Protein 5C5G (pdb70)

InterPro domains:
  IPR021986 Spherulation-specific family 4 [PF12138] (6-249)
  IPR021986 Spherulation-specific family 4 [PTHR35040] (4-250)

Foldseek 3Di:
DLDFAAAAEALQAAQQDPPQCVVVVVLCVVLLVHAYEYEYEQDLFQDDDLHGDPSLQVVQLVQLPRPRYAYAYHFECQQVPPDLVVSLVRLQSQQCQCVVVVNLSSHGQEYEYEQHAQEDDPVSLVSLLVVLVSLPPGHRNDDRSFYEYENQAHHQLVNLVSGQAYEHHAEEPVVCVVCPHLVVLVPHPPDQQRSYEYEYELDAPVCDDVSVLVNLVSSSRRHRYYHYANDPPCRNHHGHPCNSVNSVNSD

Organism: Aspergillus clavatus (strain ATCC 1007 / CBS 513.65 / DSM 816 / NCTC 3887 / NRRL 1 / QM 1276 / 107) (NCBI:txid344612)

B-factor: mean 17.24, std 7.98, range [7.22, 69.04]

Radius of gyration: 17.41 Å; Cα contacts (8 Å, |Δi|>4): 494; chains: 1; bounding box: 46×45×40 Å

Solvent-accessible surface area: 10850 Å² total

Structure (mmCIF, N/CA/C/O backbone):
data_5C5G
#
_entry.id   5C5G
#
_cell.length_a   44.748
_cell.length_b   60.205
_cell.length_c   98.595
_cell.angle_alpha   90.000
_cell.angle_beta   90.000
_cell.angle_gamma   90.000
#
_symmetry.space_group_name_H-M   'P 21 21 21'
#
loop_
_entity.id
_entity.type
_entity.pdbx_description
1 polymer spherulin-4
2 non-polymer 1,2-ETHANEDIOL
3 water water
#
loop_
_atom_site.group_PDB
_atom_site.id
_atom_site.type_symbol
_atom_site.label_atom_id
_atom_site.label_alt_id
_atom_site.label_comp_id
_atom_site.label_asym_id
_atom_site.label_entity_id
_atom_site.label_seq_id
_atom_site.pdbx_PDB_ins_code
_atom_site.Cartn_x
_atom_site.Cartn_y
_atom_site.Cartn_z
_atom_site.occupancy
_atom_site.B_iso_or_equiv
_atom_site.auth_seq_id
_atom_site.auth_comp_id
_atom_site.auth_asym_id
_atom_site.auth_atom_id
_atom_site.pdbx_PDB_model_num
ATOM 1 N N . SER A 1 1 ? 41.643 17.489 82.973 1.00 55.59 19 SER A N 1
ATOM 2 C CA . SER A 1 1 ? 40.290 17.348 82.447 1.00 48.95 19 SER A CA 1
ATOM 3 C C . SER A 1 1 ? 40.275 17.579 80.946 1.00 47.78 19 SER A C 1
ATOM 4 O O . SER A 1 1 ? 40.944 18.485 80.445 1.00 54.40 19 SER A O 1
ATOM 8 N N . HIS A 1 2 ? 39.510 16.765 80.227 1.00 39.07 20 HIS A N 1
ATOM 9 C CA . HIS A 1 2 ? 39.405 16.923 78.782 1.00 39.82 20 HIS A CA 1
ATOM 10 C C . HIS A 1 2 ? 38.154 17.727 78.395 1.00 26.54 20 HIS A C 1
ATOM 11 O O . HIS A 1 2 ? 37.831 17.861 77.218 1.00 28.03 20 HIS A O 1
ATOM 59 N N . GLY A 1 5 ? 35.719 23.635 78.640 1.00 14.15 55 GLY A N 1
ATOM 60 C CA . GLY A 1 5 ? 35.453 24.905 79.292 1.00 14.51 55 GLY A CA 1
ATOM 61 C C . GLY A 1 5 ? 34.191 25.555 78.748 1.00 13.27 55 GLY A C 1
ATOM 62 O O . GLY A 1 5 ? 33.346 24.911 78.112 1.00 13.41 55 GLY A O 1
ATOM 66 N N . PRO A 1 6 ? 34.028 26.852 79.016 1.00 13.13 56 PRO A N 1
ATOM 67 C CA . PRO A 1 6 ? 32.782 27.518 78.628 1.00 12.36 56 PRO A CA 1
ATOM 68 C C . PRO A 1 6 ? 32.504 27.408 77.124 1.00 11.38 56 PRO A C 1
ATOM 69 O O . PRO A 1 6 ? 33.418 27.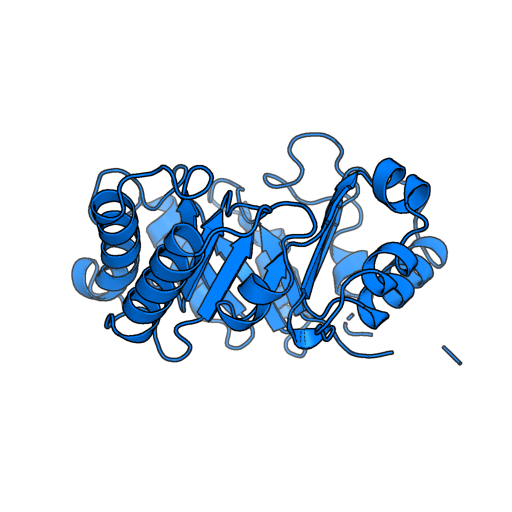513 76.316 1.00 11.70 56 PRO A O 1
ATOM 80 N N . LYS A 1 7 ? 31.246 27.181 76.781 1.00 11.66 57 LYS A N 1
ATOM 81 C CA . LYS A 1 7 ? 30.824 27.176 75.401 1.00 12.48 57 LYS A CA 1
ATOM 82 C C . LYS A 1 7 ? 30.898 28.580 74.808 1.00 11.08 57 LYS A C 1
ATOM 83 O O . LYS A 1 7 ? 30.664 29.592 75.493 1.00 10.85 57 LYS A O 1
ATOM 102 N N . SER A 1 8 ? 31.209 28.615 73.525 1.00 10.14 58 SER A N 1
ATOM 103 C CA . SER A 1 8 ? 31.230 29.840 72.738 1.00 10.51 58 SER A CA 1
ATOM 104 C C . SER A 1 8 ? 30.374 29.666 71.499 1.00 11.48 58 SER A C 1
ATOM 105 O O . SER A 1 8 ? 30.144 28.547 71.016 1.00 13.34 58 SER A O 1
ATOM 113 N N . LYS A 1 9 ? 29.919 30.797 70.979 1.00 9.69 59 LYS A N 1
ATOM 114 C CA . LYS A 1 9 ? 29.271 30.861 69.683 1.00 9.59 59 LYS A CA 1
ATOM 115 C C . LYS A 1 9 ? 30.314 30.832 68.587 1.00 9.22 59 LYS A C 1
ATOM 116 O O . LYS A 1 9 ? 31.397 31.393 68.739 1.00 9.87 59 LYS A O 1
ATOM 135 N N . VAL A 1 10 ? 29.958 30.213 67.471 1.00 9.84 60 VAL A N 1
ATOM 136 C CA . VAL A 1 10 ? 30.773 30.308 66.272 1.00 9.87 60 VAL A CA 1
ATOM 137 C C . VAL A 1 10 ? 30.443 31.627 65.571 1.00 9.75 60 VAL A C 1
ATOM 138 O O . VAL A 1 10 ? 29.295 31.857 65.176 1.00 10.86 60 VAL A O 1
ATOM 151 N N . PHE A 1 11 ? 31.439 32.494 65.460 1.00 9.18 61 PHE A N 1
ATOM 152 C CA . PHE A 1 11 ? 31.287 33.775 64.776 1.00 9.17 61 PHE A CA 1
ATOM 153 C C . PHE A 1 11 ? 31.723 33.579 63.335 1.00 9.79 61 PHE A C 1
ATOM 154 O O . PHE A 1 11 ? 32.799 33.025 63.084 1.00 11.18 61 PHE A O 1
ATOM 171 N N . VAL A 1 12 ? 30.897 34.000 62.387 1.00 9.21 62 VAL A N 1
ATOM 172 C CA . VAL A 1 12 ? 31.151 33.741 60.972 1.00 9.75 62 VAL A CA 1
ATOM 173 C C . VAL A 1 12 ? 31.073 35.043 60.188 1.00 10.18 62 VAL A C 1
ATOM 174 O O . VAL A 1 12 ? 29.970 35.543 59.928 1.00 10.18 62 VAL A O 1
ATOM 187 N N . PRO A 1 13 ? 32.224 35.616 59.820 1.00 9.16 63 PRO A N 1
ATOM 188 C CA . PRO A 1 13 ? 32.199 36.764 58.911 1.00 10.61 63 PRO A CA 1
ATOM 189 C C . PRO A 1 13 ? 32.023 36.212 57.514 1.00 9.77 63 PRO A C 1
ATOM 190 O O . PRO A 1 13 ? 32.985 35.836 56.850 1.00 11.13 63 PRO A O 1
ATOM 201 N N . LEU A 1 14 ? 30.779 36.113 57.077 1.00 9.43 64 LEU A N 1
ATOM 202 C CA . LEU A 1 14 ? 30.440 35.358 55.881 1.00 11.01 64 LEU A CA 1
ATOM 203 C C . LEU A 1 14 ? 30.487 36.268 54.672 1.00 10.84 64 LEU A C 1
ATOM 204 O O . LEU A 1 14 ? 29.458 36.636 54.098 1.00 12.23 64 LEU A O 1
ATOM 220 N N . TYR A 1 15 ? 31.695 36.658 54.299 1.00 10.61 65 TYR A N 1
ATOM 221 C CA . TYR A 1 15 ? 31.879 37.589 53.183 1.00 10.53 65 TYR A CA 1
ATOM 222 C C . TYR A 1 15 ? 32.209 36.782 51.927 1.00 13.86 65 TYR A C 1
ATOM 223 O O . TYR A 1 15 ? 33.038 37.172 51.108 1.00 19.06 65 TYR A O 1
ATOM 241 N N . VAL A 1 16 ? 31.604 35.614 51.846 1.00 15.05 66 VAL A N 1
ATOM 242 C CA . VAL A 1 16 ? 31.617 34.743 50.690 1.00 15.00 66 VAL A CA 1
ATOM 243 C C . VAL A 1 16 ? 30.446 35.131 49.816 1.00 12.26 66 VAL A C 1
ATOM 244 O O . VAL A 1 16 ? 29.331 35.203 50.295 1.00 13.70 66 VAL A O 1
ATOM 257 N N . TYR A 1 17 ? 30.682 35.379 48.534 1.00 14.96 67 TYR A N 1
ATOM 258 C CA . TYR A 1 17 ? 29.571 35.717 47.664 1.00 16.11 67 TYR A CA 1
ATOM 259 C C . TYR A 1 17 ? 28.642 34.495 47.500 1.00 13.65 67 TYR A C 1
ATOM 260 O O . TYR A 1 17 ? 29.119 33.397 47.241 1.00 15.40 67 TYR A O 1
ATOM 278 N N . PRO A 1 18 ? 27.317 34.684 47.657 1.00 13.97 68 PRO A N 1
ATOM 279 C CA . PRO A 1 18 ? 26.372 33.553 47.689 1.00 15.51 68 PRO A CA 1
ATOM 280 C C . PRO A 1 18 ? 26.001 32.971 46.321 1.00 14.98 68 PRO A C 1
ATOM 281 O O . PRO A 1 18 ? 24.820 32.797 46.006 1.00 17.10 68 PRO A O 1
ATOM 292 N N . ALA A 1 19 ? 27.010 32.651 45.527 1.00 15.97 69 ALA A N 1
ATOM 293 C CA . ALA A 1 19 ? 26.782 31.856 44.336 1.00 18.19 69 ALA A CA 1
ATOM 294 C C . ALA A 1 19 ? 26.159 30.527 44.758 1.00 19.51 69 ALA A C 1
ATOM 295 O O . ALA A 1 19 ? 26.338 30.098 45.898 1.00 18.71 69 ALA A O 1
ATOM 302 N N . PRO A 1 20 ? 25.404 29.883 43.861 1.00 20.34 70 PRO A N 1
ATOM 303 C CA . PRO A 1 20 ? 24.844 28.580 44.229 1.00 20.36 70 PRO A CA 1
ATOM 304 C C . PRO A 1 20 ? 25.911 27.645 44.799 1.00 21.05 70 PRO A C 1
ATOM 305 O O . PRO A 1 20 ? 26.980 27.485 44.207 1.00 22.30 70 PRO A O 1
ATOM 316 N N . GLY A 1 21 ? 25.625 27.070 45.963 1.00 20.79 71 GLY A N 1
ATOM 317 C CA . GLY A 1 21 ? 26.536 26.150 46.618 1.00 21.58 71 GLY A CA 1
ATOM 318 C C . GLY A 1 21 ? 27.599 26.791 47.494 1.00 20.46 71 GLY A C 1
ATOM 319 O O . GLY A 1 21 ? 28.200 26.104 48.327 1.00 21.02 71 GLY A O 1
ATOM 323 N N . ALA A 1 22 ? 27.820 28.101 47.364 1.00 17.72 72 ALA A N 1
ATOM 324 C CA . ALA A 1 22 ? 28.952 28.733 48.030 1.00 17.25 72 ALA A CA 1
ATOM 325 C C . ALA A 1 22 ? 28.853 28.694 49.549 1.00 16.25 72 ALA A C 1
ATOM 326 O O . ALA A 1 22 ? 29.873 28.655 50.238 1.00 18.03 72 ALA A O 1
ATOM 333 N N . TRP A 1 23 ? 27.636 28.765 50.081 1.00 15.09 73 TRP A N 1
ATOM 334 C CA . TRP A 1 23 ? 27.431 28.764 51.519 1.00 13.89 73 TRP A CA 1
ATOM 335 C C . TRP A 1 23 ? 27.203 27.360 52.086 1.00 15.22 73 TRP A C 1
ATOM 336 O O . TRP A 1 23 ? 26.996 27.219 53.295 1.00 15.10 73 TRP A O 1
ATOM 357 N N . ASP A 1 24 ? 27.293 26.338 51.238 1.00 15.53 74 ASP A N 1
ATOM 358 C CA . ASP A 1 24 ? 27.042 24.974 51.674 1.00 15.67 74 ASP A CA 1
ATOM 359 C C . ASP A 1 24 ? 27.911 24.545 52.854 1.00 15.56 74 ASP A C 1
ATOM 360 O O . ASP A 1 24 ? 27.416 23.880 53.750 1.00 15.34 74 ASP A O 1
ATOM 369 N N . PRO A 1 25 ? 29.201 24.920 52.876 1.00 14.45 75 PRO A N 1
ATOM 370 C CA . PRO A 1 25 ? 29.998 24.448 54.019 1.00 15.45 75 PRO A CA 1
ATOM 371 C C . PRO A 1 25 ? 29.523 25.016 55.349 1.00 13.95 75 PRO A C 1
ATOM 372 O O . PRO A 1 25 ? 29.728 24.386 56.390 1.00 13.59 75 PRO A O 1
ATOM 383 N N . LEU A 1 26 ? 28.886 26.180 55.323 1.00 12.39 76 LEU A N 1
ATOM 384 C CA . LEU A 1 26 ? 28.308 26.742 56.526 1.00 11.99 76 LEU A CA 1
ATOM 385 C C . LEU A 1 26 ? 26.995 26.038 56.845 1.00 12.42 76 LEU A C 1
ATOM 386 O O . LEU A 1 26 ? 26.754 25.627 57.991 1.00 13.00 76 LEU A O 1
ATOM 402 N N . GLU A 1 27 ? 26.137 25.870 55.852 1.00 13.09 77 GLU A N 1
ATOM 403 C CA . GLU A 1 27 ? 24.875 25.222 56.133 1.00 13.92 77 GLU A CA 1
ATOM 404 C C . GLU A 1 27 ? 25.113 23.820 56.657 1.00 15.12 77 GLU A C 1
ATOM 405 O O . GLU A 1 27 ? 24.390 23.349 57.535 1.00 15.72 77 GLU A O 1
ATOM 417 N N . ASP A 1 28 ? 26.131 23.149 56.125 1.00 14.79 78 ASP A N 1
ATOM 418 C CA . ASP A 1 28 ? 26.411 21.783 56.544 1.00 17.19 78 ASP A CA 1
ATOM 419 C C . ASP A 1 28 ? 26.748 21.705 58.033 1.00 15.50 78 ASP A C 1
ATOM 420 O O . ASP A 1 28 ? 26.244 20.824 58.726 1.00 16.93 78 ASP A O 1
ATOM 429 N N . VAL A 1 29 ? 27.569 22.616 58.543 1.00 13.28 79 VAL A N 1
ATOM 430 C CA . VAL A 1 29 ? 27.907 22.557 59.962 1.00 13.79 79 VAL A CA 1
ATOM 431 C C . VAL A 1 29 ? 26.765 23.073 60.845 1.00 12.64 79 VAL A C 1
ATOM 432 O O . VAL A 1 29 ? 26.591 22.581 61.959 1.00 13.94 79 VAL A O 1
ATOM 445 N N . ILE A 1 30 ? 25.970 24.014 60.351 1.00 13.01 80 ILE A N 1
ATOM 446 C CA . ILE A 1 30 ? 24.812 24.472 61.101 1.00 14.76 80 ILE A CA 1
ATOM 447 C C . ILE A 1 30 ? 23.846 23.304 61.318 1.00 15.47 80 ILE A C 1
ATOM 448 O O . ILE A 1 30 ? 23.310 23.121 62.413 1.00 15.89 80 ILE A O 1
ATOM 464 N N . SER A 1 31 ? 23.624 22.529 60.262 1.00 15.51 81 SER A N 1
ATOM 465 C CA . SER A 1 31 ? 22.726 21.388 60.301 1.00 18.36 81 SER A CA 1
ATOM 466 C C . SER A 1 31 ? 23.290 20.250 61.151 1.00 16.19 81 SER A C 1
ATOM 467 O O . SER A 1 31 ? 22.557 19.577 61.882 1.00 19.78 81 SER A O 1
ATOM 475 N N . LYS A 1 32 ? 24.600 20.035 61.067 1.00 16.96 82 LYS A N 1
ATOM 476 C CA . LYS A 1 32 ? 25.243 18.960 61.812 1.00 18.78 82 LYS A CA 1
ATOM 477 C C . LYS A 1 32 ? 25.272 19.239 63.311 1.00 16.23 82 LYS A C 1
ATOM 478 O O . LYS A 1 32 ? 25.266 18.315 64.118 1.00 17.24 82 LYS A O 1
ATOM 497 N N . HIS A 1 33 ? 25.325 20.517 63.679 1.00 15.32 83 HIS A N 1
ATOM 498 C CA . HIS A 1 33 ? 25.502 20.922 65.081 1.00 15.68 83 HIS A CA 1
ATOM 499 C C . HIS A 1 33 ? 24.392 21.868 65.535 1.00 14.30 83 HIS A C 1
ATOM 500 O O . HIS A 1 33 ? 24.629 23.057 65.770 1.00 14.22 83 HIS A O 1
ATOM 514 N N . PRO A 1 34 ? 23.166 21.342 65.672 1.00 15.60 84 PRO A N 1
ATOM 515 C CA . PRO A 1 34 ? 22.052 22.206 66.083 1.00 15.51 84 PRO A CA 1
ATOM 516 C C . PRO A 1 34 ? 22.233 22.784 67.483 1.00 16.22 84 PRO A C 1
ATOM 517 O O . PRO A 1 34 ? 21.596 23.774 67.812 1.00 16.03 84 PRO A O 1
ATOM 528 N N . ASP A 1 35 ? 23.111 22.177 68.275 1.00 16.50 85 ASP A N 1
ATOM 529 C CA . ASP A 1 35 ? 23.400 22.647 69.626 1.00 16.18 85 ASP A CA 1
ATOM 530 C C . ASP A 1 35 ? 24.393 23.814 69.673 1.00 15.15 85 ASP A C 1
ATOM 531 O O . ASP A 1 35 ? 24.574 24.414 70.720 1.00 18.70 85 ASP A O 1
ATOM 540 N N . VAL A 1 36 ? 25.053 24.112 68.561 1.00 13.57 86 VAL A N 1
ATOM 541 C CA . VAL A 1 36 ? 25.995 25.218 68.468 1.00 12.56 86 VAL A CA 1
ATOM 542 C C . VAL A 1 36 ? 25.253 26.435 67.963 1.00 11.51 86 VAL A C 1
ATOM 543 O O . VAL A 1 36 ? 24.437 26.332 67.047 1.00 12.77 86 VAL A O 1
ATOM 556 N N . ASN A 1 37 ? 25.497 27.587 68.579 1.00 9.88 87 ASN A N 1
ATOM 557 C CA . ASN A 1 37 ? 24.951 28.862 68.106 1.00 10.69 87 ASN A CA 1
ATOM 558 C C . ASN A 1 37 ? 25.931 29.562 67.194 1.00 11.11 87 ASN A C 1
ATOM 559 O O . ASN A 1 37 ? 27.122 29.651 67.518 1.00 11.22 87 ASN A O 1
ATOM 570 N N . PHE A 1 38 ? 25.415 30.048 66.073 1.00 9.78 88 PHE A N 1
ATOM 571 C CA . PHE A 1 38 ? 26.209 30.693 65.043 1.00 9.60 88 PHE A CA 1
ATOM 572 C C . PHE A 1 38 ? 25.774 32.141 64.905 1.00 10.96 88 PHE A C 1
ATOM 573 O O . PHE A 1 38 ? 24.589 32.428 64.732 1.00 12.31 88 PHE A O 1
ATOM 590 N N . THR A 1 39 ? 26.736 33.046 64.961 1.00 8.91 89 THR A N 1
ATOM 591 C CA . THR A 1 39 ? 26.509 34.459 64.690 1.00 9.27 89 THR A CA 1
ATOM 592 C C . THR A 1 39 ? 27.085 34.709 63.313 1.00 10.05 89 THR A C 1
ATOM 593 O O . THR A 1 39 ? 28.297 34.565 63.143 1.00 10.61 89 THR A O 1
ATOM 604 N N . VAL A 1 40 ? 26.255 35.068 62.341 1.00 8.98 90 VAL A N 1
ATOM 605 C CA . VAL A 1 40 ? 26.682 35.088 60.952 1.00 9.32 90 VAL A CA 1
ATOM 606 C C . VAL A 1 40 ? 26.508 36.493 60.404 1.00 8.90 90 VAL A C 1
ATOM 607 O O . VAL A 1 40 ? 25.395 37.001 60.324 1.00 10.31 90 VAL A O 1
ATOM 620 N N . VAL A 1 41 ? 27.612 37.125 60.024 1.00 8.88 91 VAL A N 1
ATOM 621 C CA . VAL A 1 41 ? 27.545 38.467 59.464 1.00 9.46 91 VAL A CA 1
ATOM 622 C C . VAL A 1 41 ? 27.452 38.365 57.958 1.00 8.69 91 VAL A C 1
ATOM 623 O O . VAL A 1 41 ? 28.312 37.749 57.317 1.00 11.41 91 VAL A O 1
ATOM 636 N N . ILE A 1 42 ? 26.437 38.972 57.389 1.00 9.63 92 ILE A N 1
ATOM 637 C CA . ILE A 1 42 ? 26.348 39.036 55.933 1.00 11.80 92 ILE A CA 1
ATOM 638 C C . ILE A 1 42 ? 26.580 40.479 55.494 1.00 11.88 92 ILE A C 1
ATOM 639 O O . ILE A 1 42 ? 26.336 41.452 56.231 1.00 13.05 92 ILE A O 1
ATOM 655 N N . ASN A 1 43 ? 27.076 40.606 54.281 1.00 11.44 93 ASN A N 1
ATOM 656 C CA . ASN A 1 43 ? 27.709 41.834 53.844 1.00 9.83 93 ASN A CA 1
ATOM 657 C C . ASN A 1 43 ? 27.653 41.929 52.326 1.00 10.14 93 ASN A C 1
ATOM 658 O O . ASN A 1 43 ? 28.620 41.627 51.646 1.00 11.82 93 ASN A O 1
ATOM 669 N N . PRO A 1 44 ? 26.517 42.369 51.792 1.00 10.67 94 PRO A N 1
ATOM 670 C CA . PRO A 1 44 ? 26.407 42.426 50.333 1.00 12.01 94 PRO A CA 1
ATOM 671 C C . PRO A 1 44 ? 27.436 43.328 49.646 1.00 12.39 94 PRO A C 1
ATOM 672 O O . PRO A 1 44 ? 27.925 42.964 48.583 1.00 15.94 94 PRO A O 1
ATOM 683 N N . GLY A 1 45 ? 27.776 44.464 50.236 1.00 11.79 95 GLY A N 1
ATOM 684 C CA . GLY A 1 45 ? 28.704 45.396 49.608 1.00 14.05 95 GLY A CA 1
ATOM 685 C C . GLY A 1 45 ? 29.179 46.450 50.596 1.00 12.89 95 GLY A C 1
ATOM 686 O O . GLY A 1 45 ? 28.871 47.629 50.450 1.00 13.88 95 GLY A O 1
ATOM 690 N N . SER A 1 46 ? 29.937 46.021 51.599 1.00 12.50 96 SER A N 1
ATOM 691 C CA . SER A 1 46 ? 30.331 46.888 52.720 1.00 11.28 96 SER A CA 1
ATOM 692 C C . SER A 1 46 ? 29.100 47.603 53.250 1.00 11.49 96 SER A C 1
ATOM 693 O O . SER A 1 46 ? 29.114 48.808 53.492 1.00 12.78 96 SER A O 1
ATOM 701 N N . GLY A 1 47 ? 28.046 46.821 53.456 1.00 10.30 97 GLY A N 1
ATOM 702 C CA . GLY A 1 47 ? 26.721 47.336 53.750 1.00 9.55 97 GLY A CA 1
ATOM 703 C C . GLY A 1 47 ? 25.695 46.591 52.938 1.00 9.52 97 GLY A C 1
ATOM 704 O O . GLY A 1 47 ? 26.033 45.656 52.217 1.00 10.28 97 GLY A O 1
ATOM 708 N N . PRO A 1 48 ? 24.443 47.037 53.013 1.00 9.26 98 PRO A N 1
ATOM 709 C CA . PRO A 1 48 ? 23.354 46.330 52.347 1.00 9.87 98 PRO A CA 1
ATOM 710 C C . PRO A 1 48 ? 23.277 46.632 50.856 1.00 12.01 98 PRO A C 1
ATOM 711 O O . PRO A 1 48 ? 22.467 46.000 50.162 1.00 13.65 98 PRO A O 1
ATOM 722 N N . GLY A 1 49 ? 24.110 47.542 50.365 1.00 11.11 99 GLY A N 1
ATOM 723 C CA . GLY A 1 49 ? 24.116 47.899 48.964 1.00 13.70 99 GLY A CA 1
ATOM 724 C C . GLY A 1 49 ? 23.261 49.119 48.695 1.00 11.90 99 GLY A C 1
ATOM 725 O O . GLY A 1 49 ? 22.597 49.647 49.580 1.00 12.69 99 GLY A O 1
ATOM 729 N N . PRO A 1 50 ? 23.256 49.576 47.447 1.00 14.02 100 PRO A N 1
ATOM 730 C CA . PRO A 1 50 ? 22.642 50.857 47.106 1.00 14.48 100 PRO A CA 1
ATOM 731 C C . PRO A 1 50 ? 21.130 50.805 46.919 1.00 12.89 100 PRO A C 1
ATOM 732 O O . PRO A 1 50 ? 20.531 51.841 46.684 1.00 15.07 100 PRO A O 1
ATOM 743 N N . GLU A 1 51 ? 20.528 49.615 46.957 1.00 13.29 101 GLU A N 1
ATOM 744 C CA . GLU A 1 51 ? 19.087 49.469 46.762 1.00 12.91 101 GLU A CA 1
ATOM 745 C C . GLU A 1 51 ? 18.433 48.890 48.013 1.00 12.77 101 GLU A C 1
ATOM 746 O O . GLU A 1 51 ? 19.101 48.527 48.951 1.00 12.41 101 GLU A O 1
ATOM 758 N N . ALA A 1 52 ? 17.113 48.799 47.978 1.00 12.88 102 ALA A N 1
ATOM 759 C CA . ALA A 1 52 ? 16.358 48.354 49.145 1.00 13.59 102 ALA A CA 1
ATOM 760 C C . ALA A 1 52 ? 16.565 46.878 49.429 1.00 12.38 102 ALA A C 1
ATOM 761 O O . ALA A 1 52 ? 16.429 46.446 50.578 1.00 13.81 102 ALA A O 1
ATOM 768 N N . LEU A 1 53 ? 16.891 46.106 48.399 1.00 12.09 103 LEU A N 1
ATOM 769 C CA . LEU A 1 53 ? 17.170 44.688 48.541 1.00 12.25 103 LEU A CA 1
ATOM 770 C C . LEU A 1 53 ? 18.511 44.365 47.914 1.00 12.56 103 LEU A C 1
ATOM 771 O O . LEU A 1 53 ? 18.967 45.079 47.025 1.00 13.40 103 LEU A O 1
ATOM 787 N N . PRO A 1 54 ? 19.161 43.307 48.383 1.00 11.71 104 PRO A N 1
ATOM 788 C CA . PRO A 1 54 ? 20.397 42.843 47.762 1.00 13.39 104 PRO A CA 1
ATOM 789 C C . PRO A 1 54 ? 20.067 42.019 46.526 1.00 14.33 104 PRO A C 1
ATOM 790 O O . PRO A 1 54 ? 18.895 41.916 46.130 1.00 15.06 104 PRO A O 1
ATOM 801 N N . ASP A 1 55 ? 21.086 41.463 45.873 1.00 14.71 105 ASP A N 1
ATOM 802 C CA . ASP A 1 55 ? 20.853 40.797 44.600 1.00 17.27 105 ASP A CA 1
ATOM 803 C C . ASP A 1 55 ? 20.152 39.447 44.764 1.00 16.11 105 ASP A C 1
ATOM 804 O O . ASP A 1 55 ? 19.883 39.007 45.879 1.00 16.20 105 ASP A O 1
ATOM 813 N N . GLY A 1 56 ? 19.848 38.801 43.651 1.00 17.09 106 GLY A N 1
ATOM 814 C CA . GLY A 1 56 ? 19.019 37.611 43.669 1.00 17.09 106 GLY A CA 1
ATOM 815 C C . GLY A 1 56 ? 19.682 36.418 44.317 1.00 18.46 106 GLY A C 1
ATOM 816 O O . GLY A 1 56 ? 19.011 35.510 44.803 1.00 18.99 106 GLY A O 1
ATOM 820 N N . ASN A 1 57 ? 21.007 36.390 44.298 1.00 16.88 107 ASN A N 1
ATOM 821 C CA . ASN A 1 57 ? 21.726 35.344 45.014 1.00 16.27 107 ASN A CA 1
ATOM 822 C C . ASN A 1 57 ? 21.561 35.522 46.517 1.00 15.29 107 A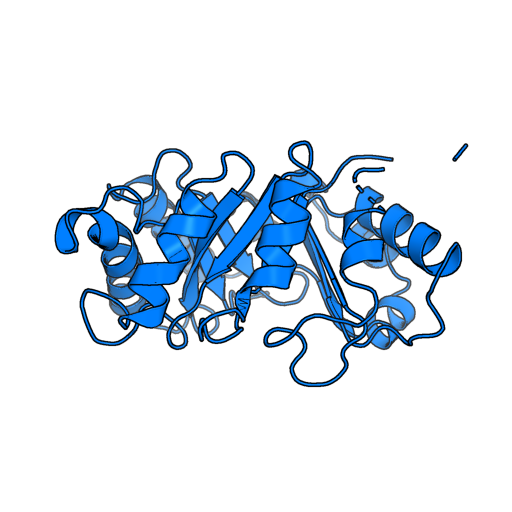SN A C 1
ATOM 823 O O . ASN A 1 57 ? 21.274 34.556 47.228 1.00 15.79 107 ASN A O 1
ATOM 834 N N . TYR A 1 58 ? 21.721 36.751 47.011 1.00 13.78 108 TYR A N 1
ATOM 835 C CA . TYR A 1 58 ? 21.494 37.018 48.421 1.00 13.34 108 TYR A CA 1
ATOM 836 C C . TYR A 1 58 ? 20.046 36.756 48.809 1.00 13.86 108 TYR A C 1
ATOM 837 O O . TYR A 1 58 ? 19.776 36.191 49.872 1.00 13.62 108 TYR A O 1
ATOM 855 N N . THR A 1 59 ? 19.099 37.150 47.962 1.00 13.83 109 THR A N 1
ATOM 856 C CA . THR A 1 59 ? 17.703 36.985 48.356 1.00 15.32 109 THR A CA 1
ATOM 857 C C . THR A 1 59 ? 17.298 35.517 48.375 1.00 16.36 109 THR A C 1
ATOM 858 O O . THR A 1 59 ? 16.371 35.143 49.093 1.00 17.78 109 THR A O 1
ATOM 869 N N . ARG A 1 60 ? 17.990 34.681 47.601 1.00 16.22 110 ARG A N 1
ATOM 870 C CA . ARG A 1 60 ? 17.767 33.235 47.655 1.00 16.96 110 ARG A CA 1
ATOM 871 C C . ARG A 1 60 ? 18.419 32.606 48.896 1.00 18.09 110 ARG A C 1
ATOM 872 O O . ARG A 1 60 ? 17.806 31.789 49.589 1.00 18.54 110 ARG A O 1
ATOM 893 N N . GLU A 1 61 ? 19.667 32.970 49.163 1.00 15.56 111 GLU A N 1
ATOM 894 C CA . GLU A 1 61 ? 20.464 32.244 50.156 1.00 14.97 111 GLU A CA 1
ATOM 895 C C . GLU A 1 61 ? 20.246 32.701 51.598 1.00 13.33 111 GLU A C 1
ATOM 896 O O . GLU A 1 61 ? 20.319 31.899 52.523 1.00 14.97 111 GLU A O 1
ATOM 908 N N . ILE A 1 62 ? 19.993 33.983 51.809 1.00 12.52 112 ILE A N 1
ATOM 909 C CA . ILE A 1 62 ? 19.795 34.471 53.163 1.00 12.04 112 ILE A CA 1
ATOM 910 C C . ILE A 1 62 ? 18.644 33.765 53.884 1.00 13.32 112 ILE A C 1
ATOM 911 O O . ILE A 1 62 ? 18.820 33.330 55.015 1.00 13.03 112 ILE A O 1
ATOM 927 N N . PRO A 1 63 ? 17.467 33.635 53.254 1.00 13.69 113 PRO A N 1
ATOM 928 C CA . PRO A 1 63 ? 16.369 32.954 53.953 1.00 14.25 113 PRO A CA 1
ATOM 929 C C . PRO A 1 63 ? 16.677 31.511 54.339 1.00 15.46 113 PRO A C 1
ATOM 930 O O . PRO A 1 63 ? 16.137 31.018 55.333 1.00 16.39 113 PRO A O 1
ATOM 941 N N . LYS A 1 64 ? 17.521 30.837 53.568 1.00 14.49 114 LYS A N 1
ATOM 942 C CA . LYS A 1 64 ? 17.908 29.472 53.911 1.00 15.75 114 LYS A CA 1
ATOM 943 C C . LYS A 1 64 ? 18.655 29.428 55.239 1.00 14.71 114 LYS A C 1
ATOM 944 O O . LYS A 1 64 ? 18.419 28.547 56.062 1.00 16.81 114 LYS A O 1
ATOM 963 N N . LEU A 1 65 ? 19.556 30.379 55.451 1.00 13.27 115 LEU A N 1
ATOM 964 C CA . LEU A 1 65 ? 20.278 30.427 56.722 1.00 13.00 115 LEU A CA 1
ATOM 965 C C . LEU A 1 65 ? 19.374 30.895 57.839 1.00 13.38 115 LEU A C 1
ATOM 966 O O . LEU A 1 65 ? 19.442 30.378 58.957 1.00 14.05 115 LEU A O 1
ATOM 982 N N . ALA A 1 66 ? 18.537 31.884 57.548 1.00 13.24 116 ALA A N 1
ATOM 983 C CA . ALA A 1 66 ? 17.643 32.453 58.551 1.00 13.95 116 ALA A CA 1
ATOM 984 C C . ALA A 1 66 ? 16.656 31.416 59.081 1.00 15.78 116 ALA A C 1
ATOM 985 O O . ALA A 1 66 ? 16.150 31.553 60.185 1.00 17.31 116 ALA A O 1
ATOM 992 N N . SER A 1 67 ? 16.390 30.375 58.298 1.00 15.30 117 SER A N 1
ATOM 993 C CA . SER A 1 67 ? 15.451 29.334 58.699 1.00 17.07 117 SER A CA 1
ATOM 994 C C . SER A 1 67 ? 15.947 28.466 59.855 1.00 16.83 117 SER A C 1
ATOM 995 O O . SER A 1 67 ? 15.157 27.755 60.473 1.00 19.24 117 SER A O 1
ATOM 1003 N N . TYR A 1 68 ? 17.245 28.497 60.140 1.00 15.72 118 TYR A N 1
ATOM 1004 C CA . TYR A 1 68 ? 17.804 27.687 61.226 1.00 17.25 118 TYR A CA 1
ATOM 1005 C C . TYR A 1 68 ? 17.747 28.445 62.536 1.00 14.60 118 TYR A C 1
ATOM 1006 O O . TYR A 1 68 ? 18.224 29.575 62.631 1.00 17.54 118 TYR A O 1
ATOM 1024 N N . GLU A 1 69 ? 17.197 27.809 63.558 1.00 16.39 119 GLU A N 1
ATOM 1025 C CA . GLU A 1 69 ? 16.974 28.470 64.831 1.00 19.77 119 GLU A CA 1
ATOM 1026 C C . GLU A 1 69 ? 18.269 28.792 65.570 1.00 17.43 119 GLU A C 1
ATOM 1027 O O . GLU A 1 69 ? 18.286 29.678 66.419 1.00 20.33 119 GLU A O 1
ATOM 1031 N N . ASN A 1 70 ? 19.343 28.074 65.246 1.00 15.58 120 ASN A N 1
ATOM 1032 C CA . ASN A 1 70 ? 20.642 28.308 65.887 1.00 13.12 120 ASN A CA 1
ATOM 1033 C C . ASN A 1 70 ? 21.526 29.278 65.136 1.00 12.85 120 ASN A C 1
ATOM 1034 O O . ASN A 1 70 ? 22.712 29.397 65.441 1.00 13.62 120 ASN A O 1
ATOM 1045 N N . VAL A 1 71 ? 20.950 29.995 64.182 1.00 12.06 121 VAL A N 1
ATOM 1046 C CA . VAL A 1 71 ? 21.656 31.032 63.446 1.00 10.92 121 VAL A CA 1
ATOM 1047 C C . VAL A 1 71 ? 21.110 32.395 63.830 1.00 11.43 121 VAL A C 1
ATOM 1048 O O . VAL A 1 71 ? 19.891 32.587 63.911 1.00 12.76 121 VAL A O 1
ATOM 1061 N N . ARG A 1 72 ? 22.014 33.337 64.032 1.00 9.76 122 ARG A N 1
ATOM 1062 C CA . ARG A 1 72 ? 21.651 34.741 64.189 1.00 9.92 122 ARG A CA 1
ATOM 1063 C C . ARG A 1 72 ? 22.388 35.544 63.150 1.00 10.01 122 ARG A C 1
ATOM 1064 O O . ARG A 1 72 ? 23.602 35.760 63.256 1.00 10.15 122 ARG A O 1
ATOM 1085 N N . LEU A 1 73 ? 21.663 35.961 62.117 1.00 8.94 123 LEU A N 1
ATOM 1086 C CA . LEU A 1 73 ? 22.223 36.776 61.064 1.00 8.87 123 LEU A CA 1
ATOM 1087 C C . LEU A 1 73 ? 22.318 38.220 61.517 1.00 8.35 123 LEU A C 1
ATOM 1088 O O . LEU A 1 73 ? 21.416 38.750 62.153 1.00 9.56 123 LEU A O 1
ATOM 1104 N N . LEU A 1 74 ? 23.416 38.855 61.132 1.00 8.06 124 LEU A N 1
ATOM 1105 C CA . LEU A 1 74 ? 23.628 40.282 61.374 1.00 7.89 124 LEU A CA 1
ATOM 1106 C C . LEU A 1 74 ? 23.957 40.962 60.063 1.00 8.43 124 LEU A C 1
ATOM 1107 O O . LEU A 1 74 ? 24.691 40.418 59.235 1.00 9.32 124 LEU A O 1
ATOM 1123 N N . GLY A 1 75 ? 23.468 42.180 59.906 1.00 8.53 125 GLY A N 1
ATOM 1124 C CA . GLY A 1 75 ? 23.838 42.986 58.751 1.00 8.18 125 GLY A CA 1
ATOM 1125 C C . GLY A 1 75 ? 25.099 43.804 59.007 1.00 8.36 125 GLY A C 1
ATOM 1126 O O . GLY A 1 75 ? 25.169 44.518 60.012 1.00 8.67 125 GLY A O 1
ATOM 1130 N N . TYR A 1 76 ? 26.067 43.738 58.101 1.00 8.26 126 TYR A N 1
ATOM 1131 C CA . TYR A 1 76 ? 27.291 44.532 58.183 1.00 8.52 126 TYR A CA 1
ATOM 1132 C C . TYR A 1 76 ? 27.013 46.004 57.894 1.00 8.63 126 TYR A C 1
ATOM 1133 O O . TYR A 1 76 ? 26.412 46.327 56.862 1.00 8.43 126 TYR A O 1
ATOM 1151 N N . VAL A 1 77 ? 27.475 46.885 58.779 1.00 8.50 127 VAL A N 1
ATOM 1152 C CA . VAL A 1 77 ? 27.394 48.328 58.558 1.00 9.25 127 VAL A CA 1
ATOM 1153 C C . VAL A 1 77 ? 28.725 48.955 58.942 1.00 9.74 127 VAL A C 1
ATOM 1154 O O . VAL A 1 77 ? 29.213 48.751 60.063 1.00 10.66 127 VAL A O 1
ATOM 1167 N N . ALA A 1 78 ? 29.320 49.722 58.039 1.00 10.05 128 ALA A N 1
ATOM 1168 C CA . ALA A 1 78 ? 30.582 50.385 58.328 1.00 10.80 128 ALA A CA 1
ATOM 1169 C C . ALA A 1 78 ? 30.375 51.678 59.109 1.00 10.78 128 ALA A C 1
ATOM 1170 O O . ALA A 1 78 ? 29.410 52.404 58.857 1.00 12.66 128 ALA A O 1
ATOM 1177 N N . THR A 1 79 ? 31.288 51.993 60.035 1.00 10.87 129 THR A N 1
ATOM 1178 C CA . THR A 1 79 ? 31.235 53.271 60.744 1.00 11.71 129 THR A CA 1
ATOM 1179 C C . THR A 1 79 ? 32.458 54.148 60.528 1.00 11.96 129 THR A C 1
ATOM 1180 O O . THR A 1 79 ? 32.470 55.274 60.987 1.00 14.13 129 THR A O 1
ATOM 1191 N N . THR A 1 80 ? 33.489 53.627 59.861 1.00 13.70 130 THR A N 1
ATOM 1192 C CA . THR A 1 80 ? 34.711 54.403 59.605 1.00 15.32 130 THR A CA 1
ATOM 1193 C C . THR A 1 80 ? 35.246 55.075 60.872 1.00 16.93 130 THR A C 1
ATOM 1194 O O . THR A 1 80 ? 35.525 56.275 60.894 1.00 16.28 130 THR A O 1
ATOM 1205 N N . TYR A 1 81 ? 35.392 54.289 61.932 1.00 15.49 131 TYR A N 1
ATOM 1206 C CA . TYR A 1 81 ? 35.943 54.788 63.192 1.00 14.50 131 TYR A CA 1
ATOM 1207 C C . TYR A 1 81 ? 35.099 55.932 63.736 1.00 15.71 131 TYR A C 1
ATOM 1208 O O . TYR A 1 81 ? 35.602 56.874 64.322 1.00 17.18 131 TYR A O 1
ATOM 1226 N N . ALA A 1 82 ? 33.786 55.785 63.563 1.00 14.89 132 ALA A N 1
ATOM 1227 C CA . ALA A 1 82 ? 32.794 56.740 64.054 1.00 17.43 132 ALA A CA 1
ATOM 1228 C C . ALA A 1 82 ? 32.869 58.088 63.362 1.00 17.79 132 ALA A C 1
ATOM 1229 O O . ALA A 1 82 ? 32.282 59.061 63.835 1.00 21.15 132 ALA A O 1
ATOM 1236 N N . LYS A 1 83 ? 33.570 58.137 62.235 1.00 16.61 133 LYS A N 1
ATOM 1237 C CA . LYS A 1 83 ? 33.657 59.355 61.441 1.00 20.18 133 LYS A CA 1
ATOM 1238 C C . LYS A 1 83 ? 32.587 59.372 60.355 1.00 19.55 133 LYS A C 1
ATOM 1239 O O . LYS A 1 83 ? 32.314 60.416 59.771 1.00 19.51 133 LYS A O 1
ATOM 1251 N N . ARG A 1 84 ? 31.987 58.224 60.069 1.00 16.35 134 ARG A N 1
ATOM 1252 C CA . ARG A 1 84 ? 30.962 58.173 59.049 1.00 15.97 134 ARG A CA 1
ATOM 1253 C C . ARG A 1 84 ? 29.727 58.891 59.560 1.00 15.76 134 ARG A C 1
ATOM 1254 O O . ARG A 1 84 ? 29.309 58.692 60.709 1.00 17.47 134 ARG A O 1
ATOM 1275 N N . ASN A 1 85 ? 29.148 59.729 58.708 1.00 18.08 135 ASN A N 1
ATOM 1276 C CA . ASN A 1 85 ? 27.947 60.469 59.055 1.00 18.51 135 ASN A CA 1
ATOM 1277 C C . ASN A 1 85 ? 26.886 59.525 59.597 1.00 17.28 135 ASN A C 1
ATOM 1278 O O . ASN A 1 85 ? 26.575 58.515 58.979 1.00 16.05 135 ASN A O 1
ATOM 1289 N N . ILE A 1 86 ? 26.350 59.845 60.764 1.00 16.48 136 ILE A N 1
ATOM 1290 C CA . ILE A 1 86 ? 25.442 58.943 61.442 1.00 17.00 136 ILE A CA 1
ATOM 1291 C C . ILE A 1 86 ? 24.156 58.735 60.634 1.00 14.52 136 ILE A C 1
ATOM 1292 O O . ILE A 1 86 ? 23.540 57.662 60.718 1.00 15.06 136 ILE A O 1
ATOM 1308 N N . SER A 1 87 ? 23.758 59.715 59.829 1.00 16.70 137 SER A N 1
ATOM 1309 C CA . SER A 1 87 ? 22.578 59.529 58.998 1.00 16.40 137 SER A CA 1
ATOM 1310 C C . SER A 1 87 ? 22.808 58.453 57.932 1.00 14.82 137 SER A C 1
ATOM 1311 O O . SER A 1 87 ? 21.874 57.748 57.554 1.00 15.89 137 SER A O 1
ATOM 1319 N N . GLU A 1 88 ? 24.047 58.313 57.466 1.00 16.05 138 GLU A N 1
ATOM 1320 C CA . GLU A 1 88 ? 24.373 57.296 56.470 1.00 15.11 138 GLU A CA 1
ATOM 1321 C C . GLU A 1 88 ? 24.429 55.926 57.126 1.00 12.54 138 GLU A C 1
ATOM 1322 O O . GLU A 1 88 ? 23.963 54.931 56.572 1.00 13.02 138 GLU A O 1
ATOM 1334 N N . VAL A 1 89 ? 24.974 55.875 58.331 1.00 11.61 139 VAL A N 1
ATOM 1335 C CA . VAL A 1 89 ? 24.970 54.638 59.095 1.00 11.14 139 VAL A CA 1
ATOM 1336 C C . VAL A 1 89 ? 23.519 54.204 59.340 1.00 10.72 139 VAL A C 1
ATOM 1337 O O . VAL A 1 89 ? 23.160 53.043 59.154 1.00 10.45 139 VAL A O 1
ATOM 1350 N N . ARG A 1 90 ? 22.676 55.144 59.739 1.00 11.06 140 ARG A N 1
ATOM 1351 C CA . ARG A 1 90 ? 21.282 54.843 59.992 1.00 11.51 140 ARG A CA 1
ATOM 1352 C C . ARG A 1 90 ? 20.568 54.361 58.728 1.00 10.42 140 ARG A C 1
ATOM 1353 O O . ARG A 1 90 ? 19.743 53.456 58.797 1.00 10.95 140 ARG A O 1
ATOM 1374 N N . ARG A 1 91 ? 20.864 54.959 57.576 1.00 11.43 141 ARG A N 1
ATOM 1375 C CA . ARG A 1 91 ? 20.262 54.487 56.328 1.00 11.23 141 ARG A CA 1
ATOM 1376 C C . ARG A 1 91 ? 20.566 53.007 56.144 1.00 10.20 141 ARG A C 1
ATOM 1377 O O . ARG A 1 91 ? 19.691 52.216 55.776 1.00 10.83 141 ARG A O 1
ATOM 1398 N N . ASP A 1 92 ? 21.793 52.600 56.411 1.00 9.64 142 ASP A N 1
ATOM 1399 C CA . ASP A 1 92 ? 22.158 51.209 56.209 1.00 9.22 142 ASP A CA 1
ATOM 1400 C C . ASP A 1 92 ? 21.419 50.305 57.200 1.00 9.48 142 ASP A C 1
ATOM 1401 O O . ASP A 1 92 ? 20.918 49.238 56.835 1.00 10.37 142 ASP A O 1
ATOM 1410 N N . ILE A 1 93 ? 21.349 50.707 58.470 1.00 9.18 143 ILE A N 1
ATOM 1411 C CA . ILE A 1 93 ? 20.614 49.927 59.462 1.00 9.08 143 ILE A CA 1
ATOM 1412 C C . ILE A 1 93 ? 19.172 49.744 59.008 1.00 9.30 143 ILE A C 1
ATOM 1413 O O . ILE A 1 93 ? 18.616 48.635 59.053 1.00 10.59 143 ILE A O 1
ATOM 1429 N N . GLU A 1 94 ? 18.544 50.840 58.616 1.00 9.44 144 GLU A N 1
ATOM 1430 C CA . GLU A 1 94 ? 17.138 50.826 58.226 1.00 10.33 144 GLU A CA 1
ATOM 1431 C C . GLU A 1 94 ? 16.900 50.015 56.961 1.00 9.71 144 GLU A C 1
ATOM 1432 O O . GLU A 1 94 ? 15.835 49.440 56.776 1.00 10.93 144 GLU A O 1
ATOM 1444 N N . THR A 1 95 ? 17.879 49.978 56.079 1.00 9.49 145 THR A N 1
ATOM 1445 C CA . THR A 1 95 ? 17.770 49.193 54.852 1.00 9.09 145 THR A CA 1
ATOM 1446 C C . THR A 1 95 ? 17.681 47.715 55.213 1.00 9.50 145 THR A C 1
ATOM 1447 O O . THR A 1 95 ? 16.771 47.014 54.777 1.00 9.74 145 THR A O 1
ATOM 1458 N N . TYR A 1 96 ? 18.608 47.222 56.027 1.00 9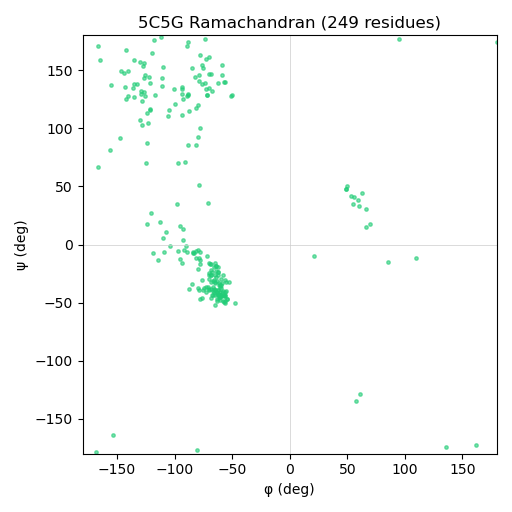.24 146 TYR A N 1
ATOM 1459 C CA . TYR A 1 96 ? 18.507 45.834 56.485 1.00 9.07 146 TYR A CA 1
ATOM 1460 C C . TYR A 1 96 ? 17.183 45.583 57.193 1.00 9.46 146 TYR A C 1
ATOM 1461 O O . TYR A 1 96 ? 16.537 44.544 56.984 1.00 10.18 146 TYR A O 1
ATOM 1479 N N . ALA A 1 97 ? 16.781 46.503 58.061 1.00 9.29 147 ALA A N 1
ATOM 1480 C CA . ALA A 1 97 ? 15.577 46.292 58.839 1.00 9.28 147 ALA A CA 1
ATOM 1481 C C . ALA A 1 97 ? 14.342 46.148 57.962 1.00 9.75 147 ALA A C 1
ATOM 1482 O O . ALA A 1 97 ? 13.424 45.425 58.315 1.00 11.14 147 ALA A O 1
ATOM 1489 N N . ALA A 1 98 ? 14.322 46.860 56.834 1.00 10.12 148 ALA A N 1
ATOM 1490 C CA . ALA A 1 98 ? 13.164 46.855 55.953 1.00 10.39 148 ALA A CA 1
ATOM 1491 C C . ALA A 1 98 ? 13.164 45.684 54.997 1.00 10.40 148 ALA A C 1
ATOM 1492 O O . ALA A 1 98 ? 12.181 45.490 54.293 1.00 11.57 148 ALA A O 1
ATOM 1499 N N . TRP A 1 99 ? 14.234 44.891 54.966 1.00 10.58 149 TRP A N 1
ATOM 1500 C CA . TRP A 1 99 ? 14.298 43.750 54.058 1.00 10.34 149 TRP A CA 1
ATOM 1501 C C . TRP A 1 99 ? 13.046 42.849 54.046 1.00 10.27 149 TRP A C 1
ATOM 1502 O O . TRP A 1 99 ? 12.545 42.529 52.974 1.00 11.43 149 TRP A O 1
ATOM 1523 N N . PRO A 1 100 ? 12.548 42.413 55.215 1.00 11.05 150 PRO A N 1
ATOM 1524 C CA . PRO A 1 100 ? 11.424 41.465 55.168 1.00 12.18 150 PRO A CA 1
ATOM 1525 C C . PRO A 1 100 ? 10.149 42.106 54.646 1.00 12.85 150 PRO A C 1
ATOM 1526 O O . PRO A 1 100 ? 9.376 41.436 53.956 1.00 14.23 150 PRO A O 1
ATOM 1537 N N . THR A 1 101 ? 9.942 43.391 54.915 1.00 13.44 151 THR A N 1
ATOM 1538 C CA . THR A 1 101 ? 8.745 44.062 54.416 1.00 14.77 151 THR A CA 1
ATOM 1539 C C . THR A 1 101 ? 8.900 44.433 52.938 1.00 14.57 151 THR A C 1
ATOM 1540 O O . THR A 1 101 ? 7.968 44.286 52.157 1.00 14.79 151 THR A O 1
ATOM 1551 N N . GLN A 1 102 ? 10.087 44.874 52.539 1.00 13.18 152 GLN A N 1
ATOM 1552 C CA . GLN A 1 102 ? 10.336 45.235 51.144 1.00 13.36 152 GLN A CA 1
ATOM 1553 C C . GLN A 1 102 ? 10.222 44.027 50.224 1.00 12.96 152 GLN A C 1
ATOM 1554 O O . GLN A 1 102 ? 9.830 44.165 49.071 1.00 14.79 152 GLN A O 1
ATOM 1568 N N . SER A 1 103 ? 10.581 42.853 50.732 1.00 12.68 153 SER A N 1
ATOM 1569 C CA . SER A 1 103 ? 10.561 41.628 49.939 1.00 14.11 153 SER A CA 1
ATOM 1570 C C . SER A 1 103 ? 9.285 40.809 50.108 1.00 13.71 153 SER A C 1
ATOM 1571 O O . SER A 1 103 ? 9.050 39.883 49.343 1.00 16.78 153 SER A O 1
ATOM 1579 N N . SER A 1 104 ? 8.482 41.141 51.114 1.00 15.06 154 SER A N 1
ATOM 1580 C CA . SER A 1 104 ? 7.354 40.294 51.531 1.00 16.30 154 SER A CA 1
ATOM 1581 C C . SER A 1 104 ? 7.820 38.869 51.841 1.00 16.91 154 SER A C 1
ATOM 1582 O O . SER A 1 104 ? 7.111 37.901 51.592 1.00 19.23 154 SER A O 1
ATOM 1590 N N . ASN A 1 105 ? 9.025 38.753 52.384 1.00 17.12 155 ASN A N 1
ATOM 1591 C C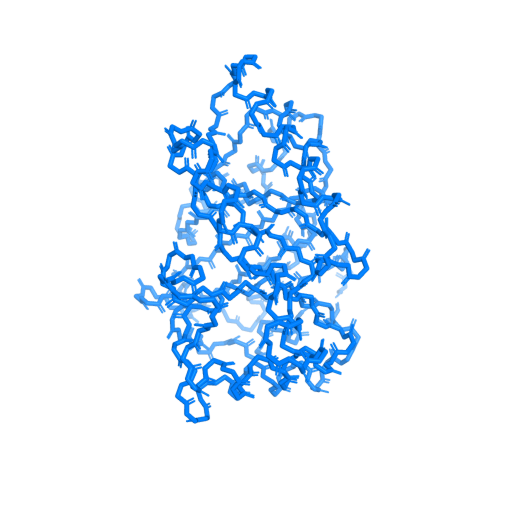A . ASN A 1 105 ? 9.586 37.470 52.784 1.00 16.81 155 ASN A CA 1
ATOM 1592 C C . ASN A 1 105 ? 10.105 37.612 54.198 1.00 18.77 155 ASN A C 1
ATOM 1593 O O . ASN A 1 105 ? 11.129 38.241 54.441 1.00 14.53 155 ASN A O 1
ATOM 1604 N N . ALA A 1 106 ? 9.390 37.012 55.141 1.00 18.83 156 ALA A N 1
ATOM 1605 C CA . ALA A 1 106 ? 9.733 37.172 56.543 1.00 18.14 156 ALA A CA 1
ATOM 1606 C C . ALA A 1 106 ? 11.121 36.636 56.889 1.00 16.25 156 ALA A C 1
ATOM 1607 O O . ALA A 1 106 ? 11.714 37.070 57.871 1.00 17.72 156 ALA A O 1
ATOM 1614 N N . ASN A 1 107 ? 11.631 35.706 56.083 1.00 16.97 157 ASN A N 1
ATOM 1615 C CA . ASN A 1 107 ? 12.953 35.123 56.314 1.00 19.05 157 ASN A CA 1
ATOM 1616 C C . ASN A 1 107 ? 14.091 35.840 55.603 1.00 15.63 157 ASN A C 1
ATOM 1617 O O . ASN A 1 107 ? 15.261 35.490 55.791 1.00 15.54 157 ASN A O 1
ATOM 1628 N N . LEU A 1 108 ? 13.763 36.842 54.790 1.00 13.35 158 LEU A N 1
ATOM 1629 C CA . LEU A 1 108 ? 14.798 37.706 54.246 1.00 12.17 158 LEU A CA 1
ATOM 1630 C C . LEU A 1 108 ? 14.977 38.817 55.255 1.00 10.72 158 LEU A C 1
ATOM 1631 O O . LEU A 1 108 ? 14.364 39.878 55.143 1.00 11.95 158 LEU A O 1
ATOM 1647 N N . ALA A 1 109 ? 15.813 38.559 56.251 1.00 11.63 159 ALA A N 1
ATOM 1648 C CA . ALA A 1 109 ? 15.904 39.428 57.409 1.00 11.00 159 ALA A CA 1
ATOM 1649 C C . ALA A 1 109 ? 17.162 39.125 58.182 1.00 10.50 159 ALA A C 1
ATOM 1650 O O . ALA A 1 109 ? 17.687 38.004 58.125 1.00 12.50 159 ALA A O 1
ATOM 1657 N N . VAL A 1 110 ? 17.584 40.102 58.973 1.00 9.87 160 VAL A N 1
ATOM 1658 C CA . VAL A 1 110 ? 18.652 39.912 59.950 1.00 9.05 160 VAL A CA 1
ATOM 1659 C C . VAL A 1 110 ? 18.102 40.209 61.338 1.00 10.88 160 VAL A C 1
ATOM 1660 O O . VAL A 1 110 ? 17.026 40.800 61.478 1.00 12.08 160 VAL A O 1
ATOM 1673 N N . ARG A 1 111 ? 18.849 39.780 62.349 1.00 9.53 161 ARG A N 1
ATOM 1674 C CA . ARG A 1 111 ? 18.448 39.892 63.741 1.00 10.26 161 ARG A CA 1
ATOM 1675 C C . ARG A 1 111 ? 19.331 40.859 64.529 1.00 9.91 161 ARG A C 1
ATOM 1676 O O . ARG A 1 111 ? 19.327 40.843 65.761 1.00 10.34 161 ARG A O 1
ATOM 1697 N N . GLY A 1 112 ? 20.028 41.722 63.808 1.00 8.88 162 GLY A N 1
ATOM 1698 C CA . GLY A 1 112 ? 20.895 42.691 64.424 1.00 9.53 162 GLY A CA 1
ATOM 1699 C C . GLY A 1 112 ? 21.884 43.219 63.419 1.00 8.33 162 GLY A C 1
ATOM 1700 O O . GLY A 1 112 ? 21.793 42.943 62.222 1.00 8.63 162 GLY A O 1
ATOM 1704 N N . ILE A 1 113 ? 22.832 43.998 63.926 1.00 8.07 163 ILE A N 1
ATOM 1705 C CA . ILE A 1 113 ? 23.792 44.721 63.121 1.00 7.92 163 ILE A CA 1
ATOM 1706 C C . ILE A 1 113 ? 25.193 44.515 63.668 1.00 7.87 163 ILE A C 1
ATOM 1707 O O . ILE A 1 113 ? 25.426 44.538 64.888 1.00 8.48 163 ILE A O 1
ATOM 1723 N N . PHE A 1 114 ? 26.115 44.326 62.728 1.00 7.47 164 PHE A N 1
ATOM 1724 C CA . PHE A 1 114 ? 27.555 44.254 62.974 1.00 7.61 164 PHE A CA 1
ATOM 1725 C C . PHE A 1 114 ? 28.165 45.560 62.489 1.00 8.30 164 PHE A C 1
ATOM 1726 O O . PHE A 1 114 ? 28.172 45.824 61.288 1.00 8.88 164 PHE A O 1
ATOM 1743 N N . PHE A 1 115 ? 28.644 46.387 63.416 1.00 8.55 165 PHE A N 1
ATOM 1744 C CA . PHE A 1 115 ? 29.243 47.685 63.102 1.00 8.20 165 PHE A CA 1
ATOM 1745 C C . PHE A 1 115 ? 30.740 47.514 62.964 1.00 9.41 165 PHE A C 1
ATOM 1746 O O . PHE A 1 115 ? 31.446 47.260 63.951 1.00 9.81 165 PHE A O 1
ATOM 1763 N N . ASP A 1 116 ? 31.245 47.659 61.751 1.00 9.26 166 ASP A N 1
ATOM 1764 C CA . ASP A 1 116 ? 32.673 47.531 61.500 1.00 9.30 166 ASP A CA 1
ATOM 1765 C C . ASP A 1 116 ? 33.394 48.840 61.763 1.00 10.93 166 ASP A C 1
ATOM 1766 O O . ASP A 1 116 ? 32.823 49.931 61.668 1.00 11.70 166 ASP A O 1
ATOM 1775 N N . GLU A 1 117 ? 34.652 48.699 62.132 1.00 10.66 167 GLU A N 1
ATOM 1776 C CA . GLU A 1 117 ? 35.572 49.818 62.315 1.00 11.40 167 GLU A CA 1
ATOM 1777 C C . GLU A 1 117 ? 35.130 50.757 63.412 1.00 11.53 167 GLU A C 1
ATOM 1778 O O . GLU A 1 117 ? 35.188 51.971 63.263 1.00 14.42 167 GLU A O 1
ATOM 1790 N N . THR A 1 118 ? 34.698 50.233 64.535 1.00 11.10 168 THR A N 1
ATOM 1791 C CA . THR A 1 118 ? 34.411 51.108 65.660 1.00 10.96 168 THR A CA 1
ATOM 1792 C C . THR A 1 118 ? 35.751 51.544 66.279 1.00 11.16 168 THR A C 1
ATOM 1793 O O . THR A 1 118 ? 36.755 50.848 66.173 1.00 11.79 168 THR A O 1
ATOM 1804 N N . PRO A 1 119 ? 35.797 52.726 66.900 1.00 12.29 169 PRO A N 1
ATOM 1805 C CA . PRO A 1 119 ? 37.066 53.243 67.413 1.00 13.72 169 PRO A CA 1
ATOM 1806 C C . PRO A 1 119 ? 37.519 52.577 68.698 1.00 13.15 169 PRO A C 1
ATOM 1807 O O . PRO A 1 119 ? 36.692 52.032 69.435 1.00 16.08 169 PRO A O 1
ATOM 1818 N N . GLN A 1 120 ? 38.819 52.594 68.921 1.00 14.74 170 GLN A N 1
ATOM 1819 C CA . GLN A 1 120 ? 39.402 52.117 70.168 1.00 14.30 170 GLN A CA 1
ATOM 1820 C C . GLN A 1 120 ? 39.459 53.191 71.216 1.00 13.15 170 GLN A C 1
ATOM 1821 O O . GLN A 1 120 ? 39.310 52.908 72.399 1.00 13.11 170 GLN A O 1
ATOM 1835 N N . GLN A 1 121 ? 39.757 54.417 70.813 1.00 14.58 171 GLN A N 1
ATOM 1836 C CA . GLN A 1 121 ? 40.034 55.465 71.772 1.00 14.24 171 GLN A CA 1
ATOM 1837 C C . GLN A 1 121 ? 38.751 55.981 72.408 1.00 13.60 171 GLN A C 1
ATOM 1838 O O . GLN A 1 121 ? 37.764 56.215 71.729 1.00 13.62 171 GLN A O 1
ATOM 1852 N N . TYR A 1 122 ? 38.790 56.201 73.712 1.00 13.99 172 TYR A N 1
ATOM 1853 C CA . TYR A 1 122 ? 37.653 56.780 74.393 1.00 14.31 172 TYR A CA 1
ATOM 1854 C C . TYR A 1 122 ? 37.498 58.258 74.069 1.00 15.85 172 TYR A C 1
ATOM 1855 O O . TYR A 1 122 ? 38.462 59.029 74.119 1.00 16.06 172 TYR A O 1
ATOM 1873 N N . ASP A 1 123 ? 36.265 58.641 73.764 1.00 14.32 173 ASP A N 1
ATOM 1874 C CA . ASP A 1 123 ? 35.866 60.034 73.656 1.00 16.41 173 ASP A CA 1
ATOM 1875 C C . ASP A 1 123 ? 34.372 60.076 73.925 1.00 16.27 173 ASP A C 1
ATOM 1876 O O . ASP A 1 123 ? 33.628 59.229 73.452 1.00 15.00 173 ASP A O 1
ATOM 1885 N N . ALA A 1 124 ? 33.929 61.062 74.695 1.00 16.04 174 ALA A N 1
ATOM 1886 C CA . ALA A 1 124 ? 32.523 61.146 75.093 1.00 17.42 174 ALA A CA 1
ATOM 1887 C C . ALA A 1 124 ? 31.581 61.274 73.902 1.00 16.16 174 ALA A C 1
ATOM 1888 O O . ALA A 1 124 ? 30.471 60.714 73.924 1.00 16.86 174 ALA A O 1
ATOM 1895 N N . ASP A 1 125 ? 32.021 61.968 72.854 1.00 16.46 175 ASP A N 1
ATOM 1896 C CA . ASP A 1 125 ? 31.176 62.148 71.671 1.00 16.56 175 ASP A CA 1
ATOM 1897 C C . ASP A 1 125 ? 31.048 60.830 70.922 1.00 15.21 175 ASP A C 1
ATOM 1898 O O . ASP A 1 125 ? 30.008 60.516 70.339 1.00 15.23 175 ASP A O 1
ATOM 1907 N N . ILE A 1 126 ? 32.126 60.054 70.903 1.00 13.83 176 ILE A N 1
ATOM 1908 C CA . ILE A 1 126 ? 32.078 58.750 70.271 1.00 13.32 176 ILE A CA 1
ATOM 1909 C C . ILE A 1 126 ? 31.158 57.825 71.054 1.00 12.16 176 ILE A C 1
ATOM 1910 O O . ILE A 1 126 ? 30.359 57.098 70.475 1.00 12.63 176 ILE A O 1
ATOM 1926 N N . LEU A 1 127 ? 31.266 57.848 72.377 1.00 12.70 177 LEU A N 1
ATOM 1927 C CA . LEU A 1 127 ? 30.371 57.038 73.189 1.00 13.34 177 LEU A CA 1
ATOM 1928 C C . LEU A 1 127 ? 28.910 57.382 72.877 1.00 11.91 177 LEU A C 1
ATOM 1929 O O . LEU A 1 127 ? 28.085 56.499 72.719 1.00 12.77 177 LEU A O 1
ATOM 1945 N N . ALA A 1 128 ? 28.590 58.669 72.768 1.00 12.81 178 ALA A N 1
ATOM 1946 C CA . ALA A 1 128 ? 27.229 59.090 72.456 1.00 13.60 178 ALA A CA 1
ATOM 1947 C C . ALA A 1 128 ? 26.770 58.584 71.085 1.00 12.78 178 ALA A C 1
ATOM 1948 O O . ALA A 1 128 ? 25.621 58.161 70.906 1.00 14.02 178 ALA A O 1
ATOM 1955 N N . TYR A 1 129 ? 27.679 58.605 70.122 1.00 12.46 179 TYR A N 1
ATOM 1956 C CA . TYR A 1 129 ? 27.412 58.111 68.776 1.00 12.13 179 TYR A CA 1
ATOM 1957 C C . TYR A 1 129 ? 27.113 56.629 68.820 1.00 10.75 179 TYR A C 1
ATOM 1958 O O . TYR A 1 129 ? 26.115 56.179 68.244 1.00 11.52 179 TYR A O 1
ATOM 1976 N N . LEU A 1 130 ? 27.943 55.853 69.505 1.00 11.13 180 LEU A N 1
ATOM 1977 C CA . LEU A 1 130 ? 27.719 54.415 69.580 1.00 10.58 180 LEU A CA 1
ATOM 1978 C C . LEU A 1 130 ? 26.443 54.089 70.333 1.00 11.14 180 LEU A C 1
ATOM 1979 O O . LEU A 1 130 ? 25.706 53.174 69.950 1.00 10.99 180 LEU A O 1
ATOM 1995 N N . ARG A 1 131 ? 26.148 54.832 71.394 1.00 11.47 181 ARG A N 1
ATOM 1996 C CA . ARG A 1 131 ? 24.914 54.591 72.139 1.00 12.02 181 ARG A CA 1
ATOM 1997 C C . ARG A 1 131 ? 23.685 54.893 71.290 1.00 12.62 181 ARG A C 1
ATOM 1998 O O . ARG A 1 131 ? 22.677 54.170 71.346 1.00 13.44 181 ARG A O 1
ATOM 2019 N N . GLU A 1 132 ? 23.757 55.959 70.500 1.00 12.75 182 GLU A N 1
ATOM 2020 C CA . GLU A 1 132 ? 22.667 56.276 69.592 1.00 13.92 182 GLU A CA 1
ATOM 2021 C C . GLU A 1 132 ? 22.457 55.146 68.589 1.00 13.38 182 GLU A C 1
ATOM 2022 O O . GLU A 1 132 ? 21.325 54.758 68.305 1.00 14.00 182 GLU A O 1
ATOM 2034 N N . LEU A 1 133 ? 23.535 54.611 68.045 1.00 11.92 183 LEU A N 1
ATOM 2035 C CA . LEU A 1 133 ? 23.411 53.506 67.107 1.00 11.80 183 LEU A CA 1
ATOM 2036 C C . LEU A 1 133 ? 22.758 52.297 67.736 1.00 11.20 183 LEU A C 1
ATOM 2037 O O . LEU A 1 133 ? 21.942 51.642 67.091 1.00 11.56 183 LEU A O 1
ATOM 2053 N N . THR A 1 134 ? 23.112 51.982 68.970 1.00 10.29 184 THR A N 1
ATOM 2054 C CA . THR A 1 134 ? 22.459 50.885 69.661 1.00 10.82 184 THR A CA 1
ATOM 2055 C C . THR A 1 134 ? 20.972 51.165 69.843 1.00 11.70 184 THR A C 1
ATOM 2056 O O . THR A 1 134 ? 20.140 50.271 69.643 1.00 12.44 184 THR A O 1
ATOM 2067 N N . ASP A 1 135 ? 20.620 52.391 70.216 1.00 12.21 185 ASP A N 1
ATOM 2068 C CA . ASP A 1 135 ? 19.209 52.75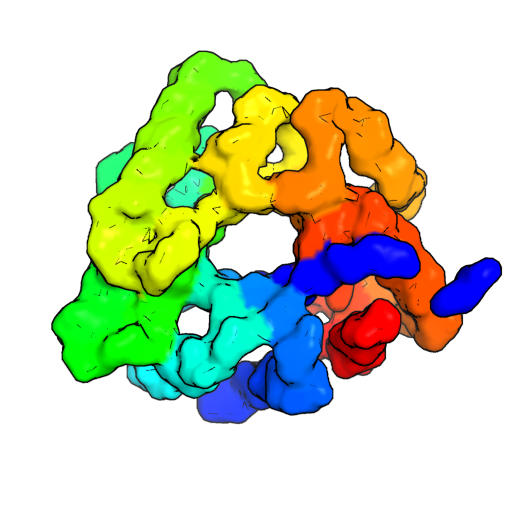0 70.330 1.00 13.24 185 ASP A CA 1
ATOM 2069 C C . ASP A 1 135 ? 18.468 52.554 69.012 1.00 12.20 185 ASP A C 1
ATOM 2070 O O . ASP A 1 135 ? 17.337 52.084 68.985 1.00 13.44 185 ASP A O 1
ATOM 2079 N N . VAL A 1 136 ? 19.105 52.925 67.915 1.00 12.90 186 VAL A N 1
ATOM 2080 C CA . VAL A 1 136 ? 18.501 52.736 66.604 1.00 11.73 186 VAL A CA 1
ATOM 2081 C C . VAL A 1 136 ? 18.285 51.257 66.311 1.00 11.75 186 VAL A C 1
ATOM 2082 O O . VAL A 1 136 ? 17.199 50.846 65.887 1.00 13.38 186 VAL A O 1
ATOM 2095 N N . VAL A 1 137 ? 19.292 50.425 66.546 1.00 10.54 187 VAL A N 1
ATOM 2096 C CA . VAL A 1 137 ? 19.128 49.009 66.290 1.00 10.31 187 VAL A CA 1
ATOM 2097 C C . VAL A 1 137 ? 18.024 48.420 67.158 1.00 10.63 187 VAL A C 1
ATOM 2098 O O . VAL A 1 137 ? 17.167 47.669 66.668 1.00 11.69 187 VAL A O 1
ATOM 2111 N N . LYS A 1 138 ? 18.030 48.746 68.444 1.00 11.61 188 LYS A N 1
ATOM 2112 C CA . LYS A 1 138 ? 17.046 48.192 69.373 1.00 13.00 188 LYS A CA 1
ATOM 2113 C C . LYS A 1 138 ? 15.635 48.688 69.089 1.00 13.86 188 LYS A C 1
ATOM 2114 O O . LYS A 1 138 ? 14.670 48.034 69.478 1.00 17.31 188 LYS A O 1
ATOM 2133 N N . GLY A 1 139 ? 15.498 49.843 68.438 1.00 13.52 189 GLY A N 1
ATOM 2134 C CA . GLY A 1 139 ? 14.193 50.451 68.233 1.00 16.32 189 GLY A CA 1
ATOM 2135 C C . GLY A 1 139 ? 13.601 50.318 66.843 1.00 15.82 189 GLY A C 1
ATOM 2136 O O . GLY A 1 139 ? 12.487 50.783 66.593 1.00 19.05 189 GLY A O 1
ATOM 2140 N N . THR A 1 140 ? 14.322 49.683 65.928 1.00 13.28 190 THR A N 1
ATOM 2141 C CA . THR A 1 140 ? 13.875 49.599 64.543 1.00 14.30 190 THR A CA 1
ATOM 2142 C C . THR A 1 140 ? 13.229 48.253 64.246 1.00 13.60 190 THR A C 1
ATOM 2143 O O . THR A 1 140 ? 13.847 47.193 64.397 1.00 13.22 190 THR A O 1
ATOM 2154 N N . SER A 1 141 ? 11.969 48.306 63.816 1.00 14.50 191 SER A N 1
ATOM 2155 C CA . SER A 1 141 ? 11.243 47.104 63.463 1.00 14.77 191 SER A CA 1
ATOM 2156 C C . SER A 1 141 ? 11.943 46.418 62.295 1.00 12.77 191 SER A C 1
ATOM 2157 O O . SER A 1 141 ? 12.370 47.077 61.346 1.00 14.34 191 SER A O 1
ATOM 2165 N N . GLY A 1 142 ? 12.021 45.097 62.363 1.00 11.85 192 GLY A N 1
ATOM 2166 C CA . GLY A 1 142 ? 12.655 44.309 61.324 1.00 11.48 192 GLY A CA 1
ATOM 2167 C C . GLY A 1 142 ? 13.977 43.690 61.747 1.00 12.19 192 GLY A C 1
ATOM 2168 O O . GLY A 1 142 ? 14.509 42.825 61.057 1.00 13.44 192 GLY A O 1
ATOM 2172 N N . LEU A 1 143 ? 14.509 44.114 62.893 1.00 10.52 193 LEU A N 1
ATOM 2173 C CA . LEU A 1 143 ? 15.762 43.569 63.416 1.00 10.34 193 LEU A CA 1
ATOM 2174 C C . LEU A 1 143 ? 15.533 42.675 64.630 1.00 11.54 193 LEU A C 1
ATOM 2175 O O . LEU A 1 143 ? 16.483 42.297 65.309 1.00 11.56 193 LEU A O 1
ATOM 2191 N N . GLY A 1 144 ? 14.274 42.343 64.901 1.00 12.47 194 GLY A N 1
ATOM 2192 C CA . GLY A 1 144 ? 13.928 41.498 66.028 1.00 12.32 194 GLY A CA 1
ATOM 2193 C C . GLY A 1 144 ? 13.952 40.021 65.696 1.00 13.18 194 GLY A C 1
ATOM 2194 O O . GLY A 1 144 ? 14.120 39.617 64.545 1.00 16.57 194 GLY A O 1
ATOM 2198 N N . PRO A 1 145 ? 13.762 39.188 66.722 1.00 13.61 195 PRO A N 1
ATOM 2199 C CA . PRO A 1 145 ? 13.491 39.631 68.094 1.00 14.63 195 PRO A CA 1
ATOM 2200 C C . PRO A 1 145 ? 14.720 40.112 68.859 1.00 13.72 195 PRO A C 1
ATOM 2201 O O . PRO A 1 145 ? 14.604 40.765 69.901 1.00 16.67 195 PRO A O 1
ATOM 2212 N N . ASP A 1 146 ? 15.904 39.777 68.365 1.00 12.29 196 ASP A N 1
ATOM 2213 C CA . ASP A 1 146 ? 17.110 39.963 69.160 1.00 12.11 196 ASP A CA 1
ATOM 2214 C C . ASP A 1 146 ? 17.652 41.388 69.178 1.00 11.72 196 ASP A C 1
ATOM 2215 O O . ASP A 1 146 ? 18.178 41.841 70.182 1.00 11.47 196 ASP A O 1
ATOM 2224 N N . HIS A 1 147 ? 17.572 42.072 68.049 1.00 10.20 197 HIS A N 1
ATOM 2225 C CA . HIS A 1 147 ? 18.154 43.404 67.915 1.00 10.16 197 HIS A CA 1
ATOM 2226 C C . HIS A 1 147 ? 19.595 43.419 68.419 1.00 10.08 197 HIS A C 1
ATOM 2227 O O . HIS A 1 147 ? 20.012 44.296 69.171 1.00 10.52 197 HIS A O 1
ATOM 2241 N N . TYR A 1 148 ? 20.360 42.437 67.976 1.00 8.70 198 TYR A N 1
ATOM 2242 C CA . TYR A 1 148 ? 21.733 42.248 68.436 1.00 8.82 198 TYR A CA 1
ATOM 2243 C C . TYR A 1 148 ? 22.638 43.348 67.897 1.00 8.10 198 TYR A C 1
ATOM 2244 O O . TYR A 1 148 ? 22.452 43.829 66.777 1.00 9.73 198 TYR A O 1
ATOM 2262 N N . VAL A 1 149 ? 23.634 43.729 68.685 1.00 8.49 199 VAL A N 1
ATOM 2263 C CA . VAL A 1 149 ? 24.631 44.716 68.290 1.00 8.49 199 VAL A CA 1
ATOM 2264 C C . VAL A 1 149 ? 26.020 44.145 68.521 1.00 7.80 199 VAL A C 1
ATOM 2265 O O . VAL A 1 149 ? 26.362 43.748 69.642 1.00 8.99 199 VAL A O 1
ATOM 2278 N N . VAL A 1 150 ? 26.819 44.108 67.459 1.00 7.99 200 VAL A N 1
ATOM 2279 C CA . VAL A 1 150 ? 28.225 43.719 67.569 1.00 8.54 200 VAL A CA 1
ATOM 2280 C C . VAL A 1 150 ? 29.079 44.859 67.052 1.00 8.04 200 VAL A C 1
ATOM 2281 O O . VAL A 1 150 ? 28.719 45.497 66.062 1.00 8.85 200 VAL A O 1
ATOM 2294 N N . HIS A 1 151 ? 30.186 45.126 67.740 1.00 8.01 201 HIS A N 1
ATOM 2295 C CA . HIS A 1 151 ? 31.170 46.101 67.305 1.00 7.75 201 HIS A CA 1
ATOM 2296 C C . HIS A 1 151 ? 32.438 45.401 66.892 1.00 8.35 201 HIS A C 1
ATOM 2297 O O . HIS A 1 151 ? 32.848 44.437 67.543 1.00 9.28 201 HIS A O 1
ATOM 2311 N N . ASN A 1 152 ? 33.100 45.910 65.865 1.00 8.44 202 ASN A N 1
ATOM 2312 C CA . ASN A 1 152 ? 34.430 45.430 65.491 1.00 8.88 202 ASN A CA 1
ATOM 2313 C C . ASN A 1 152 ? 35.482 46.534 65.453 1.00 8.91 202 ASN A C 1
ATOM 2314 O O . ASN A 1 152 ? 35.762 47.108 64.405 1.00 10.35 202 ASN A O 1
ATOM 2325 N N . PRO A 1 153 ? 36.107 46.795 66.602 1.00 9.16 203 PRO A N 1
ATOM 2326 C CA . PRO A 1 153 ? 37.253 47.699 66.608 1.00 9.81 203 PRO A CA 1
ATOM 2327 C C . PRO A 1 153 ? 38.507 47.007 66.108 1.00 10.55 203 PRO A C 1
ATOM 2328 O O . PRO A 1 153 ? 39.495 47.689 65.839 1.00 11.89 203 PRO A O 1
ATOM 2339 N N . GLY A 1 154 ? 38.483 45.687 66.000 1.00 10.34 204 GLY A N 1
ATOM 2340 C CA . GLY A 1 154 ? 39.613 44.938 65.482 1.00 11.86 204 GLY A CA 1
ATOM 2341 C C . GLY A 1 154 ? 40.820 44.933 66.402 1.00 11.31 204 GLY A C 1
ATOM 2342 O O . GLY A 1 154 ? 41.931 44.617 65.964 1.00 14.49 204 GLY A O 1
ATOM 2346 N N . ALA A 1 155 ? 40.604 45.274 67.668 1.00 11.37 205 ALA A N 1
ATOM 2347 C CA . ALA A 1 155 ? 41.650 45.482 68.656 1.00 10.46 205 ALA A CA 1
ATOM 2348 C C . ALA A 1 155 ? 40.923 45.862 69.935 1.00 11.46 205 ALA A C 1
ATOM 2349 O O . ALA A 1 155 ? 39.698 46.007 69.929 1.00 10.78 205 ALA A O 1
ATOM 2356 N N . ILE A 1 156 ? 41.639 46.003 71.040 1.00 11.45 206 ILE A N 1
ATOM 2357 C CA . ILE A 1 156 ? 40.965 46.249 72.299 1.00 11.35 206 ILE A CA 1
ATOM 2358 C C . ILE A 1 156 ? 40.558 47.716 72.426 1.00 10.87 206 ILE A C 1
ATOM 2359 O O . ILE A 1 156 ? 41.420 48.588 72.403 1.00 11.65 206 ILE A O 1
ATOM 2375 N N . PRO A 1 157 ? 39.262 48.012 72.571 1.00 10.69 207 PRO A N 1
ATOM 2376 C CA . PRO A 1 157 ? 38.847 49.400 72.749 1.00 10.39 207 PRO A CA 1
ATOM 2377 C C . PRO A 1 157 ? 38.839 49.758 74.213 1.00 10.49 207 PRO A C 1
ATOM 2378 O O . PRO A 1 157 ? 38.953 48.861 75.051 1.00 11.10 207 PRO A O 1
ATOM 2389 N N . ASP A 1 158 ? 38.666 51.033 74.534 1.00 11.20 208 ASP A N 1
ATOM 2390 C CA . ASP A 1 158 ? 38.450 51.406 75.929 1.00 11.17 208 ASP A CA 1
ATOM 2391 C C . ASP A 1 158 ? 37.238 50.619 76.452 1.00 10.86 208 ASP A C 1
ATOM 2392 O O . ASP A 1 158 ? 36.228 50.436 75.751 1.00 10.70 208 ASP A O 1
ATOM 2401 N N . SER A 1 159 ? 37.339 50.161 77.688 1.00 11.05 209 SER A N 1
ATOM 2402 C CA . SER A 1 159 ? 36.350 49.252 78.228 1.00 11.17 209 SER A CA 1
ATOM 2403 C C . SER A 1 159 ? 34.974 49.888 78.328 1.00 10.71 209 SER A C 1
ATOM 2404 O O . SER A 1 159 ? 33.989 49.160 78.348 1.00 11.31 209 SER A O 1
ATOM 2412 N N . ARG A 1 160 ? 34.891 51.212 78.376 1.00 11.89 210 ARG A N 1
ATOM 2413 C CA . ARG A 1 160 ? 33.597 51.877 78.468 1.00 12.08 210 ARG A CA 1
ATOM 2414 C C . ARG A 1 160 ? 32.737 51.639 77.243 1.00 12.79 210 ARG A C 1
ATOM 2415 O O . ARG A 1 160 ? 31.507 51.812 77.301 1.00 16.09 210 ARG A O 1
ATOM 2436 N N . TYR A 1 161 ? 33.331 51.228 76.136 1.00 11.13 211 TYR A N 1
ATOM 2437 C CA . TYR A 1 161 ? 32.536 50.919 74.959 1.00 11.82 211 TYR A CA 1
ATOM 2438 C C . TYR A 1 161 ? 31.883 49.538 75.014 1.00 11.61 211 TYR A C 1
ATOM 2439 O O . TYR A 1 161 ? 30.906 49.289 74.311 1.00 12.42 211 TYR A O 1
ATOM 2457 N N . LEU A 1 162 ? 32.404 48.631 75.832 1.00 11.81 212 LEU A N 1
ATOM 2458 C CA . LEU A 1 162 ? 31.949 47.249 75.7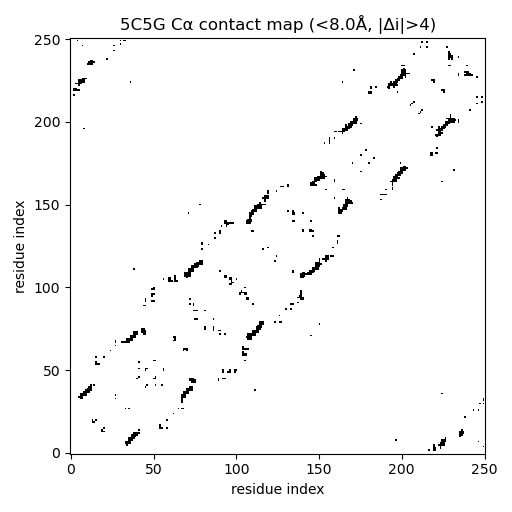74 1.00 11.00 212 LEU A CA 1
ATOM 2459 C C . LEU A 1 162 ? 30.473 47.105 76.101 1.00 12.14 212 LEU A C 1
ATOM 2460 O O . LEU A 1 162 ? 29.792 46.254 75.527 1.00 12.44 212 LEU A O 1
ATOM 2476 N N . SER A 1 163 ? 29.961 47.915 77.012 1.00 12.72 213 SER A N 1
ATOM 2477 C CA . SER A 1 163 ? 28.571 47.746 77.432 1.00 13.92 213 SER A CA 1
ATOM 2478 C C . SER A 1 163 ? 27.584 48.320 76.410 1.00 13.34 213 SER A C 1
ATOM 2479 O O . SER A 1 163 ? 26.375 48.116 76.555 1.00 16.66 213 SER A O 1
ATOM 2487 N N . THR A 1 164 ? 28.073 48.997 75.376 1.00 12.80 214 THR A N 1
ATOM 2488 C CA . THR A 1 164 ? 27.196 49.511 74.323 1.00 13.12 214 THR A CA 1
ATOM 2489 C C . THR A 1 164 ? 26.868 48.478 73.249 1.00 13.14 214 THR A C 1
ATOM 2490 O O . THR A 1 164 ? 26.027 48.720 72.381 1.00 15.23 214 THR A O 1
ATOM 2501 N N . ALA A 1 165 ? 27.508 47.322 73.304 1.00 9.82 215 ALA A N 1
ATOM 2502 C CA . ALA A 1 165 ? 27.312 46.256 72.323 1.00 9.81 215 ALA A CA 1
ATOM 2503 C C . ALA A 1 165 ? 27.057 44.946 73.057 1.00 9.86 215 ALA A C 1
ATOM 2504 O O . ALA A 1 165 ? 27.448 44.783 74.225 1.00 12.21 215 ALA A O 1
ATOM 2511 N N . ASP A 1 166 ? 26.416 44.003 72.387 1.00 9.40 216 ASP A N 1
ATOM 2512 C CA . ASP A 1 166 ? 26.288 42.656 72.912 1.00 10.01 216 ASP A CA 1
ATOM 2513 C C . ASP A 1 166 ? 27.600 41.898 72.858 1.00 10.04 216 ASP A C 1
ATOM 2514 O O . ASP A 1 166 ? 27.928 41.134 73.776 1.00 10.76 216 ASP A O 1
ATOM 2523 N N . SER A 1 167 ? 28.379 42.133 71.805 1.00 9.43 217 SER A N 1
ATOM 2524 C CA . SER A 1 167 ? 29.727 41.571 71.677 1.00 8.42 217 SER A CA 1
ATOM 2525 C C . SER A 1 167 ? 30.613 42.532 70.940 1.00 9.39 217 SER A C 1
ATOM 2526 O O . SER A 1 167 ? 30.135 43.262 70.066 1.00 9.14 217 SER A O 1
ATOM 2534 N N . THR A 1 168 ? 31.897 42.510 71.279 1.00 8.43 218 THR A N 1
ATOM 2535 C CA . THR A 1 168 ? 32.893 43.330 70.626 1.00 8.35 218 THR A CA 1
ATOM 2536 C C . THR A 1 168 ? 34.046 42.448 70.201 1.00 8.39 218 THR A C 1
ATOM 2537 O O . THR A 1 168 ? 34.583 41.690 71.007 1.00 8.79 218 THR A O 1
ATOM 2548 N N . VAL A 1 169 ? 34.433 42.566 68.936 1.00 8.21 219 VAL A N 1
ATOM 2549 C CA . VAL A 1 169 ? 35.601 41.875 68.401 1.00 8.68 219 VAL A CA 1
ATOM 2550 C C . VAL A 1 169 ? 36.849 42.608 68.847 1.00 8.23 219 VAL A C 1
ATOM 2551 O O . VAL A 1 169 ? 37.226 43.626 68.290 1.00 9.49 219 VAL A O 1
ATOM 2564 N N . VAL A 1 170 ? 37.492 42.075 69.880 1.00 8.23 220 VAL A N 1
ATOM 2565 C CA . VAL A 1 170 ? 38.651 42.724 70.485 1.00 9.46 220 VAL A CA 1
ATOM 2566 C C . VAL A 1 170 ? 39.971 42.179 69.985 1.00 9.53 220 VAL A C 1
ATOM 2567 O O . VAL A 1 170 ? 41.015 42.728 70.338 1.00 10.14 220 VAL A O 1
ATOM 2580 N N . PHE A 1 171 ? 39.933 41.134 69.163 1.00 9.56 221 PHE A N 1
ATOM 2581 C CA . PHE A 1 171 ? 41.120 40.594 68.532 1.00 9.51 221 PHE A CA 1
ATOM 2582 C C . PHE A 1 171 ? 40.707 40.183 67.130 1.00 9.80 221 PHE A C 1
ATOM 2583 O O . PHE A 1 171 ? 39.746 39.427 66.971 1.00 9.61 221 PHE A O 1
ATOM 2600 N N . GLU A 1 172 ? 41.412 40.692 66.123 1.00 9.36 222 GLU A N 1
ATOM 2601 C CA . GLU A 1 172 ? 41.160 40.347 64.732 1.00 10.00 222 GLU A CA 1
ATOM 2602 C C . GLU A 1 172 ? 42.502 40.402 64.016 1.00 10.56 222 GLU A C 1
ATOM 2603 O O . GLU A 1 172 ? 42.905 41.461 63.530 1.00 12.63 222 GLU A O 1
ATOM 2615 N N . ALA A 1 173 ? 43.201 39.281 63.956 1.00 10.09 223 ALA A N 1
ATOM 2616 C CA . ALA A 1 173 ? 44.560 39.299 63.457 1.00 11.40 223 ALA A CA 1
ATOM 2617 C C . ALA A 1 173 ? 45.037 37.893 63.207 1.00 10.88 223 ALA A C 1
ATOM 2618 O O . ALA A 1 173 ? 44.306 36.925 63.386 1.00 10.71 223 ALA A O 1
ATOM 2625 N N . THR A 1 174 ? 46.285 37.770 62.783 1.00 10.51 224 THR A N 1
ATOM 2626 C CA . THR A 1 174 ? 46.853 36.465 62.517 1.00 12.02 224 THR A CA 1
ATOM 2627 C C . THR A 1 174 ? 47.133 35.697 63.808 1.00 11.10 224 THR A C 1
ATOM 2628 O O . THR A 1 174 ? 47.306 36.258 64.885 1.00 11.20 224 THR A O 1
ATOM 2639 N N . TYR A 1 175 ? 47.249 34.394 63.650 1.00 10.55 225 TYR A N 1
ATOM 2640 C CA . TYR A 1 175 ? 47.711 33.535 64.724 1.00 11.63 225 TYR A CA 1
ATOM 2641 C C . TYR A 1 175 ? 49.083 33.980 65.246 1.00 11.74 225 TYR A C 1
ATOM 2642 O O . TYR A 1 175 ? 49.333 33.955 66.458 1.00 11.97 225 TYR A O 1
ATOM 2660 N N . ALA A 1 176 ? 49.979 34.372 64.343 1.00 12.04 226 ALA A N 1
ATOM 2661 C CA . ALA A 1 176 ? 51.301 34.848 64.766 1.00 12.46 226 ALA A CA 1
ATOM 2662 C C . ALA A 1 176 ? 51.172 36.027 65.729 1.00 13.85 226 ALA A C 1
ATOM 2663 O O . ALA A 1 176 ? 51.844 36.079 66.760 1.00 15.38 226 ALA A O 1
ATOM 2670 N N . THR A 1 177 ? 50.286 36.961 65.418 1.00 12.72 227 THR A N 1
ATOM 2671 C CA . THR A 1 177 ? 50.067 38.096 66.295 1.00 14.41 227 THR A CA 1
ATOM 2672 C C . THR A 1 177 ? 49.447 37.673 67.626 1.00 12.82 227 THR A C 1
ATOM 2673 O O . THR A 1 177 ? 49.837 38.173 68.686 1.00 14.49 227 THR A O 1
ATOM 2684 N N . PHE A 1 178 ? 48.505 36.738 67.575 1.00 11.98 228 PHE A N 1
ATOM 2685 C CA . PHE A 1 178 ? 47.896 36.197 68.785 1.00 12.15 228 PHE A CA 1
ATOM 2686 C C . PHE A 1 178 ? 48.983 35.666 69.720 1.00 13.05 228 PHE A C 1
ATOM 2687 O O . PHE A 1 178 ? 49.003 35.975 70.918 1.00 13.62 228 PHE A O 1
ATOM 2704 N N . GLN A 1 179 ? 49.917 34.903 69.166 1.00 12.42 229 GLN A N 1
ATOM 2705 C CA . GLN A 1 179 ? 51.000 34.338 69.965 1.00 13.40 229 GLN A CA 1
ATOM 2706 C C . GLN A 1 179 ? 51.969 35.392 70.470 1.00 15.28 229 GLN A C 1
ATOM 2707 O O . GLN A 1 179 ? 52.454 35.308 71.599 1.00 16.79 229 GLN A O 1
ATOM 2721 N N . GLU A 1 180 ? 52.255 36.393 69.653 1.00 14.84 230 GLU A N 1
ATOM 2722 C CA . GLU A 1 180 ? 53.160 37.451 70.077 1.00 16.94 230 GLU A CA 1
ATOM 2723 C C . GLU A 1 180 ? 52.621 38.140 71.330 1.00 17.15 230 GLU A C 1
ATOM 2724 O O . GLU A 1 180 ? 53.387 38.585 72.173 1.00 17.95 230 GLU A O 1
ATOM 2736 N N . ARG A 1 181 ? 51.301 38.230 71.438 1.00 16.21 231 ARG A N 1
ATOM 2737 C CA . ARG A 1 181 ? 50.666 38.894 72.563 1.00 16.25 231 ARG A CA 1
ATOM 2738 C C . ARG A 1 181 ? 50.265 37.892 73.656 1.00 15.06 231 ARG A C 1
ATOM 2739 O O . ARG A 1 181 ? 49.469 38.218 74.537 1.00 16.68 231 ARG A O 1
ATOM 2760 N N . HIS A 1 182 ? 50.822 36.681 73.581 1.00 16.43 232 HIS A N 1
ATOM 2761 C CA . HIS A 1 182 ? 50.610 35.633 74.600 1.00 16.77 232 HIS A CA 1
ATOM 2762 C C . HIS A 1 182 ? 49.184 35.121 74.679 1.00 17.16 232 HIS A C 1
ATOM 2763 O O . HIS A 1 182 ? 48.702 34.695 75.736 1.00 16.10 232 HIS A O 1
ATOM 2777 N N . GLY A 1 183 ? 48.514 35.150 73.540 1.00 15.37 233 GLY A N 1
ATOM 2778 C CA . GLY A 1 183 ? 47.256 34.478 73.389 1.00 15.09 233 GLY A CA 1
ATOM 2779 C C . GLY A 1 183 ? 46.189 34.994 74.321 1.00 14.25 233 GLY A C 1
ATOM 2780 O O . GLY A 1 183 ? 45.919 36.196 74.400 1.00 14.89 233 GLY A O 1
ATOM 2784 N N . ALA A 1 184 ? 45.560 34.065 75.034 1.00 15.73 234 ALA A N 1
ATOM 2785 C CA . ALA A 1 184 ? 44.461 34.399 75.918 1.00 15.68 234 ALA A CA 1
ATOM 2786 C C . ALA A 1 184 ? 44.864 35.411 76.978 1.00 15.04 234 ALA A C 1
ATOM 2787 O O . ALA A 1 184 ? 44.018 36.162 77.464 1.00 17.44 234 ALA A O 1
ATOM 2794 N N . GLU A 1 185 ? 46.149 35.462 77.330 1.00 16.02 235 GLU A N 1
ATOM 2795 C CA . GLU A 1 185 ? 46.622 36.437 78.304 1.00 17.21 235 GLU A CA 1
ATOM 2796 C C . GLU A 1 185 ? 46.306 37.879 77.922 1.00 15.64 235 GLU A C 1
ATOM 2797 O O . GLU A 1 185 ? 46.108 38.726 78.789 1.00 18.12 235 GLU A O 1
ATOM 2809 N N . LEU A 1 186 ? 46.258 38.168 76.626 1.00 14.99 236 LEU A N 1
ATOM 2810 C CA . LEU A 1 186 ? 45.948 39.523 76.187 1.00 15.57 236 LEU A CA 1
ATOM 2811 C C . LEU A 1 186 ? 44.565 39.944 76.691 1.00 14.12 236 LEU A C 1
ATOM 2812 O O . LEU A 1 186 ? 44.329 41.103 77.034 1.00 14.74 236 LEU A O 1
ATOM 2828 N N . PHE A 1 187 ? 43.648 38.994 76.753 1.00 12.97 237 PHE A N 1
ATOM 2829 C CA . PHE A 1 187 ? 42.288 39.302 77.186 1.00 13.02 237 PHE A CA 1
ATOM 2830 C C . PHE A 1 187 ? 42.242 39.678 78.668 1.00 13.64 237 PHE A C 1
ATOM 2831 O O . PHE A 1 187 ? 41.355 40.432 79.089 1.00 15.71 237 PHE A O 1
ATOM 2848 N N . ASP A 1 188 ? 43.193 39.187 79.444 1.00 13.76 238 ASP A N 1
ATOM 2849 C CA . ASP A 1 188 ? 43.252 39.487 80.869 1.00 15.77 238 ASP A CA 1
ATOM 2850 C C . ASP A 1 188 ? 43.590 40.952 81.144 1.00 15.36 238 ASP A C 1
ATOM 2851 O O . ASP A 1 188 ? 43.387 41.435 82.258 1.00 17.76 238 ASP A O 1
ATOM 2860 N N . THR A 1 189 ? 44.107 41.662 80.143 1.00 14.20 239 THR A N 1
ATOM 2861 C CA . THR A 1 189 ? 44.454 43.070 80.311 1.00 13.38 239 THR A CA 1
ATOM 2862 C C . THR A 1 189 ? 43.253 44.000 80.231 1.00 11.68 239 THR A C 1
ATOM 2863 O O . THR A 1 189 ? 43.374 45.175 80.563 1.00 12.40 239 THR A O 1
ATOM 2874 N N . ILE A 1 190 ? 42.111 43.481 79.794 1.00 10.84 240 ILE A N 1
ATOM 2875 C CA . ILE A 1 190 ? 40.953 44.315 79.536 1.00 11.95 240 ILE A CA 1
ATOM 2876 C C . ILE A 1 190 ? 40.142 44.484 80.814 1.00 12.32 240 ILE A C 1
ATOM 2877 O O . ILE A 1 190 ? 39.574 43.518 81.309 1.00 12.89 240 ILE A O 1
ATOM 2893 N N . PRO A 1 191 ? 40.060 45.711 81.345 1.00 11.77 241 PRO A N 1
ATOM 2894 C CA . PRO A 1 191 ? 39.325 45.892 82.592 1.00 12.83 241 PRO A CA 1
ATOM 2895 C C . PRO A 1 191 ? 37.818 45.909 82.343 1.00 12.61 241 PRO A C 1
ATOM 2896 O O . PRO A 1 191 ? 37.388 46.090 81.206 1.00 12.79 241 PRO A O 1
ATOM 2907 N N . ASP A 1 192 ? 37.044 45.710 83.408 1.00 12.94 242 ASP A N 1
ATOM 2908 C CA . ASP A 1 192 ? 35.592 45.869 83.378 1.00 14.62 242 ASP A CA 1
ATOM 2909 C C . ASP A 1 192 ? 34.963 45.051 82.259 1.00 11.65 242 ASP A C 1
ATOM 2910 O O . ASP A 1 192 ? 34.077 45.522 81.551 1.00 15.32 242 ASP A O 1
ATOM 2919 N N . SER A 1 193 ? 35.451 43.825 82.095 1.00 12.13 243 SER A N 1
ATOM 2920 C CA . SER A 1 193 ? 35.041 42.990 80.980 1.00 12.24 243 SER A CA 1
ATOM 2921 C C . SER A 1 193 ? 34.743 41.567 81.421 1.00 12.96 243 SER A C 1
ATOM 2922 O O . SER A 1 193 ? 35.198 41.098 82.462 1.00 14.01 243 SER A O 1
ATOM 2930 N N . HIS A 1 194 ? 33.972 40.890 80.592 1.00 11.71 244 HIS A N 1
ATOM 2931 C CA . HIS A 1 194 ? 33.608 39.498 80.797 1.00 10.86 244 HIS A CA 1
ATOM 2932 C C . HIS A 1 194 ? 33.637 38.828 79.441 1.00 10.30 244 HIS A C 1
ATOM 2933 O O . HIS A 1 194 ? 33.346 39.475 78.421 1.00 10.15 244 HIS A O 1
ATOM 2947 N N . ARG A 1 195 ? 33.964 37.545 79.411 1.00 10.28 245 ARG A N 1
ATOM 2948 C CA . ARG A 1 195 ? 34.032 36.815 78.152 1.00 9.78 245 ARG A CA 1
ATOM 2949 C C . ARG A 1 195 ? 32.751 36.940 77.326 1.00 9.39 245 ARG A C 1
ATOM 2950 O O . ARG A 1 195 ? 32.825 36.924 76.099 1.00 9.75 245 ARG A O 1
ATOM 2971 N N . ASP A 1 196 ? 31.591 37.055 77.973 1.00 9.68 246 ASP A N 1
ATOM 2972 C CA . ASP A 1 196 ? 30.319 37.160 77.259 1.00 11.20 246 ASP A CA 1
ATOM 2973 C C . ASP A 1 196 ? 30.236 38.406 76.382 1.00 10.01 246 ASP A C 1
ATOM 2974 O O . ASP A 1 196 ? 29.405 38.469 75.493 1.00 12.51 246 ASP A O 1
ATOM 2983 N N . GLN A 1 197 ? 31.074 39.390 76.649 1.00 9.22 247 GLN A N 1
ATOM 2984 C CA . GLN A 1 197 ? 31.115 40.626 75.875 1.00 9.45 247 GLN A CA 1
ATOM 2985 C C . GLN A 1 197 ? 32.058 40.591 74.682 1.00 8.83 247 GLN A C 1
ATOM 2986 O O . GLN A 1 197 ? 32.110 41.565 73.942 1.00 9.70 247 GLN A O 1
ATOM 3000 N N . LEU A 1 198 ? 32.839 39.517 74.538 1.00 8.74 248 LEU A N 1
ATOM 3001 C CA . LEU A 1 198 ? 34.025 39.539 73.690 1.00 9.10 248 LEU A CA 1
ATOM 3002 C C . LEU A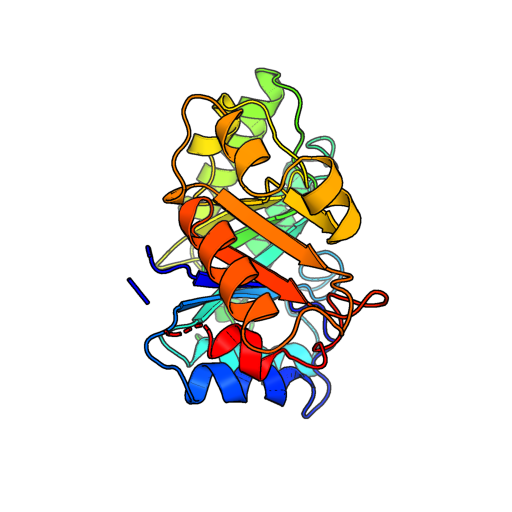 1 198 ? 34.009 38.490 72.602 1.00 9.39 248 LEU A C 1
ATOM 3003 O O . LEU A 1 198 ? 33.545 37.353 72.788 1.00 9.92 248 LEU A O 1
ATOM 3019 N N . CYS A 1 199 ? 34.551 38.889 71.456 1.00 8.98 249 CYS A N 1
ATOM 3020 C CA . CYS A 1 199 ? 34.727 38.012 70.311 1.00 8.20 249 CYS A CA 1
ATOM 3021 C C . CYS A 1 199 ? 36.178 38.039 69.878 1.00 8.55 249 CYS A C 1
ATOM 3022 O O . CYS A 1 199 ? 36.854 39.071 69.958 1.00 9.15 249 CYS A O 1
ATOM 3030 N N . ALA A 1 200 ? 36.648 36.898 69.393 1.00 8.84 250 ALA A N 1
ATOM 3031 C CA . ALA A 1 200 ? 38.002 36.739 68.885 1.00 8.99 250 ALA A CA 1
ATOM 3032 C C . ALA A 1 200 ? 37.958 36.173 67.480 1.00 8.97 250 ALA A C 1
ATOM 3033 O O . ALA A 1 200 ? 37.300 35.159 67.238 1.00 9.34 250 ALA A O 1
ATOM 3040 N N . VAL A 1 201 ? 38.710 36.808 66.588 1.00 8.67 251 VAL A N 1
ATOM 3041 C CA . VAL A 1 201 ? 38.859 36.383 65.211 1.00 9.01 251 VAL A CA 1
ATOM 3042 C C . VAL A 1 201 ? 40.346 36.138 64.955 1.00 8.95 251 VAL A C 1
ATOM 3043 O O . VAL A 1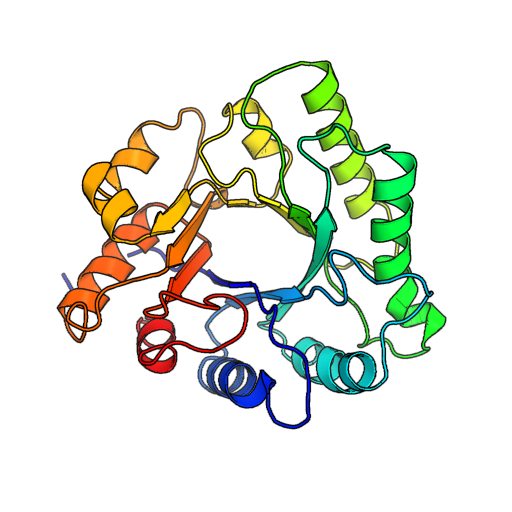 201 ? 41.155 37.076 65.002 1.00 9.94 251 VAL A O 1
ATOM 3056 N N . ILE A 1 202 ? 40.691 34.890 64.679 1.00 8.58 252 ILE A N 1
ATOM 3057 C CA . ILE A 1 202 ? 42.075 34.498 64.462 1.00 9.48 252 ILE A CA 1
ATOM 3058 C C . ILE A 1 202 ? 42.162 33.829 63.107 1.00 10.41 252 ILE A C 1
ATOM 3059 O O . ILE A 1 202 ? 41.618 32.750 62.915 1.00 11.05 252 ILE A O 1
ATOM 3075 N N . HIS A 1 203 ? 42.857 34.462 62.175 1.00 9.67 253 HIS A N 1
ATOM 3076 C CA . HIS A 1 203 ? 43.049 33.896 60.853 1.00 9.98 253 HIS A CA 1
ATOM 3077 C C . HIS A 1 203 ? 44.511 33.526 60.657 1.00 10.93 253 HIS A C 1
ATOM 3078 O O . HIS A 1 203 ? 45.338 33.717 61.554 1.00 10.65 253 HIS A O 1
ATOM 3092 N N . SER A 1 204 ? 44.834 32.972 59.495 1.00 11.76 254 SER A N 1
ATOM 3093 C CA . SER A 1 204 ? 46.217 32.672 59.146 1.00 12.68 254 SER A CA 1
ATOM 3094 C C . SER A 1 204 ? 46.833 31.691 60.133 1.00 11.79 254 SER A C 1
ATOM 3095 O O . SER A 1 204 ? 48.045 31.723 60.386 1.00 13.44 254 SER A O 1
ATOM 3103 N N . VAL A 1 205 ? 46.028 30.786 60.663 1.00 11.55 255 VAL A N 1
ATOM 3104 C CA . VAL A 1 205 ? 46.575 29.744 61.531 1.00 11.45 255 VAL A CA 1
ATOM 3105 C C . VAL A 1 205 ? 47.376 28.751 60.678 1.00 13.15 255 VAL A C 1
ATOM 3106 O O . VAL A 1 205 ? 46.876 28.261 59.665 1.00 13.61 255 VAL A O 1
ATOM 3119 N N . PRO A 1 206 ? 48.636 28.460 61.062 1.00 14.16 256 PRO A N 1
ATOM 3120 C CA . PRO A 1 206 ? 49.419 27.486 60.299 1.00 14.01 256 PRO A CA 1
ATOM 3121 C C . PRO A 1 206 ? 48.718 26.139 60.262 1.00 14.20 256 PRO A C 1
ATOM 3122 O O . PRO A 1 206 ? 48.081 25.740 61.233 1.00 13.37 256 PRO A O 1
ATOM 3133 N N . THR A 1 207 ? 48.850 25.419 59.154 1.00 16.36 257 THR A N 1
ATOM 3134 C CA . THR A 1 207 ? 48.116 24.166 59.023 1.00 18.44 257 THR A CA 1
ATOM 3135 C C . THR A 1 207 ? 48.590 23.127 60.035 1.00 18.78 257 THR A C 1
ATOM 3136 O O . THR A 1 207 ? 47.856 22.189 60.333 1.00 18.84 257 THR A O 1
ATOM 3147 N N . SER A 1 208 ? 49.789 23.306 60.590 1.00 15.77 258 SER A N 1
ATOM 3148 C CA . SER A 1 208 ? 50.309 22.395 61.605 1.00 15.62 258 SER A CA 1
ATOM 3149 C C . SER A 1 208 ? 49.569 22.505 62.941 1.00 14.47 258 SER A C 1
ATOM 3150 O O . SER A 1 208 ? 49.690 21.626 63.796 1.00 15.23 258 SER A O 1
ATOM 3158 N N . VAL A 1 209 ? 48.816 23.578 63.128 1.00 13.41 259 VAL A N 1
ATOM 3159 C CA . VAL A 1 209 ? 47.938 23.676 64.280 1.00 12.29 259 VAL A CA 1
ATOM 3160 C C . VAL A 1 209 ? 46.674 22.895 63.938 1.00 12.20 259 VAL A C 1
ATOM 3161 O O . VAL A 1 209 ? 45.672 23.447 63.486 1.00 13.87 259 VAL A O 1
ATOM 3174 N N . GLU A 1 210 ? 46.740 21.593 64.182 1.00 12.21 260 GLU A N 1
ATOM 3175 C CA . GLU A 1 210 ? 45.726 20.633 63.764 1.00 11.65 260 GLU A CA 1
ATOM 3176 C C . GLU A 1 210 ? 45.576 19.596 64.873 1.00 10.88 260 GLU A C 1
ATOM 3177 O O . GLU A 1 210 ? 46.422 19.515 65.769 1.00 11.73 260 GLU A O 1
ATOM 3189 N N . GLY A 1 211 ? 44.530 18.785 64.823 1.00 11.55 261 GLY A N 1
ATOM 3190 C CA . GLY A 1 211 ? 44.345 17.728 65.801 1.00 11.64 261 GLY A CA 1
ATOM 3191 C C . GLY A 1 211 ? 44.303 18.293 67.198 1.00 10.60 261 GLY A C 1
ATOM 3192 O O . GLY A 1 211 ? 43.663 19.302 67.449 1.00 10.79 261 GLY A O 1
ATOM 3196 N N . SER A 1 212 ? 45.022 17.644 68.103 1.00 10.57 262 SER A N 1
ATOM 3197 C CA . SER A 1 212 ? 45.039 18.087 69.489 1.00 10.80 262 SER A CA 1
ATOM 3198 C C . SER A 1 212 ? 45.614 19.494 69.642 1.00 11.10 262 SER A C 1
ATOM 3199 O O . SER A 1 212 ? 45.287 20.182 70.606 1.00 11.34 262 SER A O 1
ATOM 3207 N N . ASP A 1 213 ? 46.479 19.938 68.731 1.00 10.35 263 ASP A N 1
ATOM 3208 C CA . ASP A 1 213 ? 47.004 21.300 68.795 1.00 10.66 263 ASP A CA 1
ATOM 3209 C C . ASP A 1 213 ? 45.872 22.310 68.568 1.00 11.23 263 ASP A C 1
ATOM 3210 O O . ASP A 1 213 ? 45.807 23.354 69.231 1.00 11.05 263 ASP A O 1
ATOM 3219 N N . LEU A 1 214 ? 44.979 22.012 67.632 1.00 10.47 264 LEU A N 1
ATOM 3220 C CA . LEU A 1 214 ? 43.835 22.876 67.372 1.00 9.96 264 LEU A CA 1
ATOM 3221 C C . LEU A 1 214 ? 42.845 22.814 68.543 1.00 10.27 264 LEU A C 1
ATOM 3222 O O . LEU A 1 214 ? 42.253 23.828 68.922 1.00 10.45 264 LEU A O 1
ATOM 3238 N N . ARG A 1 215 ? 42.645 21.627 69.101 1.00 9.85 265 ARG A N 1
ATOM 3239 C CA . ARG A 1 215 ? 41.796 21.485 70.275 1.00 10.38 265 ARG A CA 1
ATOM 3240 C C . ARG A 1 215 ? 42.288 22.419 71.378 1.00 10.52 265 ARG A C 1
ATOM 3241 O O . ARG A 1 215 ? 41.481 23.111 72.014 1.00 10.73 265 ARG A O 1
ATOM 3262 N N . GLY A 1 216 ? 43.590 22.433 71.636 1.00 10.55 266 GLY A N 1
ATOM 3263 C CA . GLY A 1 216 ? 44.143 23.287 72.667 1.00 10.45 266 GLY A CA 1
ATOM 3264 C C . GLY A 1 216 ? 43.891 24.757 72.387 1.00 10.54 266 GLY A C 1
ATOM 3265 O O . GLY A 1 216 ? 43.520 25.504 73.291 1.00 11.89 266 GLY A O 1
ATOM 3269 N N . LEU A 1 217 ? 44.079 25.185 71.144 1.00 10.64 267 LEU A N 1
ATOM 3270 C CA . LEU A 1 217 ? 43.815 26.574 70.786 1.00 9.97 267 LEU A CA 1
ATOM 3271 C C . LEU A 1 217 ? 42.352 26.933 71.027 1.00 9.64 267 LEU A C 1
ATOM 3272 O O . LEU A 1 217 ? 42.065 27.964 71.635 1.00 10.49 267 LEU A O 1
ATOM 3288 N N . VAL A 1 218 ? 41.436 26.097 70.564 1.00 9.76 268 VAL A N 1
ATOM 3289 C CA . VAL A 1 218 ? 40.020 26.386 70.753 1.00 9.40 268 VAL A CA 1
ATOM 3290 C C . VAL A 1 218 ? 39.674 26.486 72.239 1.00 9.87 268 VAL A C 1
ATOM 3291 O O . VAL A 1 218 ? 38.954 27.402 72.642 1.00 9.97 268 VAL A O 1
ATOM 3304 N N . LYS A 1 219 ? 40.171 25.562 73.054 1.00 9.81 269 LYS A N 1
ATOM 3305 C CA . LYS A 1 219 ? 39.918 25.623 74.484 1.00 10.31 269 LYS A CA 1
ATOM 3306 C C . LYS A 1 219 ? 40.441 26.924 75.088 1.00 10.50 269 LYS A C 1
ATOM 3307 O O . LYS A 1 219 ? 39.768 27.563 75.894 1.00 10.46 269 LYS A O 1
ATOM 3326 N N . GLN A 1 220 ? 41.652 27.318 74.706 1.00 9.82 270 GLN A N 1
ATOM 3327 C CA . GLN A 1 220 ? 42.248 28.529 75.261 1.00 10.18 270 GLN A CA 1
ATOM 3328 C C . GLN A 1 220 ? 41.380 29.746 74.950 1.00 9.47 270 GLN A C 1
ATOM 3329 O O . GLN A 1 220 ? 41.174 30.610 75.799 1.00 10.45 270 GLN A O 1
ATOM 3343 N N . VAL A 1 221 ? 40.879 29.839 73.721 1.00 9.40 271 VAL A N 1
ATOM 3344 C CA . VAL A 1 221 ? 40.093 30.999 73.324 1.00 9.03 271 VAL A CA 1
ATOM 3345 C C . VAL A 1 221 ? 38.696 30.957 73.951 1.00 8.42 271 VAL A C 1
ATOM 3346 O O . VAL A 1 221 ? 38.174 31.991 74.346 1.00 9.34 271 VAL A O 1
ATOM 3359 N N . ARG A 1 222 ? 38.105 29.772 74.059 1.00 9.00 272 ARG A N 1
ATOM 3360 C CA . ARG A 1 222 ? 36.799 29.649 74.695 1.00 9.28 272 ARG A CA 1
ATOM 3361 C C . ARG A 1 222 ? 36.797 30.217 76.102 1.00 9.22 272 ARG A C 1
ATOM 3362 O O . ARG A 1 222 ? 35.778 30.705 76.577 1.00 9.93 272 ARG A O 1
ATOM 3383 N N . GLN A 1 223 ? 37.919 30.135 76.801 1.00 9.83 273 GLN A N 1
ATOM 3384 C CA . GLN A 1 223 ? 37.944 30.640 78.153 1.00 10.75 273 GLN A CA 1
ATOM 3385 C C . GLN A 1 223 ? 37.695 32.140 78.221 1.00 10.32 273 GLN A C 1
ATOM 3386 O O . GLN A 1 223 ? 37.139 32.625 79.212 1.00 12.48 273 GLN A O 1
ATOM 3400 N N . VAL A 1 224 ? 38.117 32.856 77.189 1.00 9.89 274 VAL A N 1
ATOM 3401 C CA . VAL A 1 224 ? 38.171 34.315 77.237 1.00 11.20 274 VAL A CA 1
ATOM 3402 C C . VAL A 1 224 ? 37.215 35.024 76.290 1.00 9.96 274 VAL A C 1
ATOM 3403 O O . VAL A 1 224 ? 37.019 36.231 76.442 1.00 10.17 274 VAL A O 1
ATOM 3416 N N . ALA A 1 225 ? 36.615 34.315 75.333 1.00 8.91 275 ALA A N 1
ATOM 3417 C CA . ALA A 1 225 ? 35.754 34.954 74.340 1.00 8.96 275 ALA A CA 1
ATOM 3418 C C . ALA A 1 225 ? 34.539 34.090 74.051 1.00 8.66 275 ALA A C 1
ATOM 3419 O O . ALA A 1 225 ? 34.672 32.904 73.730 1.00 9.71 275 ALA A O 1
ATOM 3426 N N . ASP A 1 226 ? 33.356 34.680 74.148 1.00 8.72 276 ASP A N 1
ATOM 3427 C CA . ASP A 1 226 ? 32.110 33.944 73.956 1.00 8.95 276 ASP A CA 1
ATOM 3428 C C . ASP A 1 226 ? 31.726 33.800 72.491 1.00 8.68 276 ASP A C 1
ATOM 3429 O O . ASP A 1 226 ? 30.776 33.083 72.199 1.00 9.83 276 ASP A O 1
ATOM 3438 N N . GLU A 1 227 ? 32.440 34.455 71.574 1.00 9.02 277 GLU A N 1
ATOM 3439 C CA . GLU A 1 227 ? 32.234 34.247 70.137 1.00 8.21 277 GLU A CA 1
ATOM 3440 C C . GLU A 1 227 ? 33.592 34.144 69.486 1.00 9.02 277 GLU A C 1
ATOM 3441 O O . GLU A 1 227 ? 34.477 34.928 69.816 1.00 8.91 277 GLU A O 1
ATOM 3453 N N . ILE A 1 228 ? 33.774 33.167 68.596 1.00 8.11 278 ILE A N 1
ATOM 3454 C CA . ILE A 1 228 ? 35.091 32.845 68.063 1.00 7.22 278 ILE A CA 1
ATOM 3455 C C . ILE A 1 228 ? 35.010 32.462 66.585 1.00 7.82 278 ILE A C 1
ATOM 3456 O O . ILE A 1 228 ? 34.142 31.679 66.196 1.00 8.60 278 ILE A O 1
ATOM 3472 N N . PHE A 1 229 ? 35.935 33.000 65.795 1.00 8.53 279 PHE A N 1
ATOM 3473 C CA . PHE A 1 229 ? 36.196 32.517 64.442 1.00 8.62 279 PHE A CA 1
ATOM 3474 C C . PHE A 1 229 ? 37.676 32.196 64.355 1.00 8.96 279 PHE A C 1
ATOM 3475 O O . PHE A 1 229 ? 38.513 33.030 64.710 1.00 9.20 279 PHE A O 1
ATOM 3492 N N . ILE A 1 230 ? 38.002 30.983 63.907 1.00 9.09 280 ILE A N 1
ATOM 3493 C CA . ILE A 1 230 ? 39.377 30.560 63.681 1.00 8.82 280 ILE A CA 1
ATOM 3494 C C . ILE A 1 230 ? 39.448 29.975 62.283 1.00 9.63 280 ILE A C 1
ATOM 3495 O O . ILE A 1 230 ? 38.601 29.159 61.923 1.00 9.96 280 ILE A O 1
ATOM 3511 N N . THR A 1 231 ? 40.439 30.396 61.495 1.00 9.58 281 THR A N 1
ATOM 3512 C CA . THR A 1 231 ? 40.638 29.839 60.175 1.00 9.73 281 THR A CA 1
ATOM 3513 C C . THR A 1 231 ? 42.100 29.737 59.824 1.00 9.77 281 THR A C 1
ATOM 3514 O O . THR A 1 231 ? 42.943 30.526 60.265 1.00 10.31 281 THR A O 1
ATOM 3525 N N . HIS A 1 232 ? 42.393 28.712 59.037 1.00 10.94 282 HIS A N 1
ATOM 3526 C CA . HIS A 1 232 ? 43.736 28.443 58.561 1.00 12.20 282 HIS A CA 1
ATOM 3527 C C . HIS A 1 232 ? 44.027 29.141 57.237 1.00 13.03 282 HIS A C 1
ATOM 3528 O O . HIS A 1 232 ? 45.121 29.015 56.723 1.00 16.58 282 HIS A O 1
ATOM 3542 N N . LEU A 1 233 ? 43.065 29.864 56.670 1.00 13.12 283 LEU A N 1
ATOM 3543 C CA . LEU A 1 233 ? 43.362 30.662 55.474 1.00 13.45 283 LEU A CA 1
ATOM 3544 C C . LEU A 1 233 ? 44.185 31.902 55.828 1.00 13.58 283 LEU A C 1
ATOM 3545 O O . LEU A 1 233 ? 43.900 32.590 56.813 1.00 12.64 283 LEU A O 1
ATOM 3561 N N . GLU A 1 234 ? 45.169 32.219 54.995 1.00 13.58 284 GLU A N 1
ATOM 3562 C CA . GLU A 1 234 ? 45.971 33.425 55.180 1.00 14.89 284 GLU A CA 1
ATOM 3563 C C . GLU A 1 234 ? 45.659 34.476 54.121 1.00 13.47 284 GLU A C 1
ATOM 3564 O O . GLU A 1 234 ? 46.166 35.587 54.206 1.00 14.94 284 GLU A O 1
ATOM 3576 N N . THR A 1 235 ? 44.832 34.105 53.141 1.00 13.45 285 THR A N 1
ATOM 3577 C CA . THR A 1 235 ? 44.360 34.998 52.086 1.00 14.13 285 THR A CA 1
ATOM 3578 C C . THR A 1 235 ? 42.868 34.757 51.941 1.00 14.24 285 THR A C 1
ATOM 3579 O O . THR A 1 235 ? 42.416 33.610 52.003 1.00 14.46 285 THR A O 1
ATOM 3590 N N . ASP A 1 236 ? 42.096 35.824 51.778 1.00 12.21 286 ASP A N 1
ATOM 3591 C CA . ASP A 1 236 ? 40.649 35.711 51.576 1.00 12.33 286 ASP A CA 1
ATOM 3592 C C . ASP A 1 236 ? 39.998 34.927 52.704 1.00 12.00 286 ASP A C 1
ATOM 3593 O O . ASP A 1 236 ? 39.081 34.110 52.500 1.00 12.93 286 ASP A O 1
ATOM 3602 N N . TYR A 1 237 ? 40.458 35.205 53.916 1.00 10.51 287 TYR A N 1
ATOM 3603 C CA . TYR A 1 237 ? 40.050 34.441 55.084 1.00 10.15 287 TYR A CA 1
ATOM 3604 C C . TYR A 1 237 ? 38.614 34.684 55.543 1.00 10.58 287 TYR A C 1
ATOM 3605 O O . TYR A 1 237 ? 38.140 33.939 56.399 1.00 10.27 287 TYR A O 1
ATOM 3623 N N . TYR A 1 238 ? 37.925 35.685 54.995 1.00 10.01 288 TYR A N 1
ATOM 3624 C CA . TYR A 1 238 ? 36.494 35.864 55.241 1.00 10.26 288 TYR A CA 1
ATOM 3625 C C . TYR A 1 238 ? 35.670 35.557 54.010 1.00 11.58 288 TYR A C 1
ATOM 3626 O O . TYR A 1 238 ? 34.453 35.736 54.022 1.00 12.89 288 TYR A O 1
ATOM 3644 N N . ALA A 1 239 ? 36.312 35.070 52.952 1.00 11.58 289 ALA A N 1
ATOM 3645 C CA . ALA A 1 239 ? 35.621 34.848 51.687 1.00 11.84 289 ALA A CA 1
ATOM 3646 C C . ALA A 1 239 ? 35.748 33.418 51.211 1.00 12.41 289 ALA A C 1
ATOM 3647 O O . ALA A 1 239 ? 35.453 33.122 50.051 1.00 16.09 289 ALA A O 1
ATOM 3654 N N . GLY A 1 240 ? 36.115 32.532 52.116 1.00 13.64 290 GLY A N 1
ATOM 3655 C CA . GLY A 1 240 ? 36.201 31.120 51.815 1.00 14.72 290 GLY A CA 1
ATOM 3656 C C . GLY A 1 240 ? 36.316 30.389 53.131 1.00 12.46 290 GLY A C 1
ATOM 3657 O O . GLY A 1 240 ? 36.509 31.001 54.183 1.00 13.37 290 GLY A O 1
ATOM 3661 N N . PHE A 1 241 ? 36.221 29.074 53.063 1.00 12.19 291 PHE A N 1
ATOM 3662 C CA . PHE A 1 241 ? 36.290 28.217 54.233 1.00 13.15 291 PHE A CA 1
ATOM 3663 C C . PHE A 1 241 ? 37.661 27.600 54.366 1.00 11.47 291 PHE A C 1
ATOM 3664 O O . PHE A 1 241 ? 38.213 27.090 53.395 1.00 13.92 291 PHE A O 1
ATOM 3681 N N . GLY A 1 242 ? 38.207 27.643 55.575 1.00 11.69 292 GLY A N 1
ATOM 3682 C CA . GLY A 1 242 ? 39.514 27.078 55.827 1.00 12.45 292 GLY A CA 1
ATOM 3683 C C . GLY A 1 242 ? 39.502 25.570 55.760 1.00 13.73 292 GLY A C 1
ATOM 3684 O O . GLY A 1 242 ? 38.455 24.923 55.880 1.00 13.43 292 GLY A O 1
ATOM 3688 N N . GLY A 1 243 ? 40.687 24.999 55.600 1.00 13.43 293 GLY A N 1
ATOM 3689 C CA . GLY A 1 243 ? 40.817 23.566 55.472 1.00 14.85 293 GLY A CA 1
ATOM 3690 C C . GLY A 1 243 ? 40.419 22.757 56.686 1.00 15.37 293 GLY A C 1
ATOM 3691 O O . GLY A 1 243 ? 40.227 21.549 56.559 1.00 17.12 293 GLY A O 1
ATOM 3695 N N . GLN A 1 244 ? 40.299 23.402 57.843 1.00 12.33 294 GLN A N 1
ATOM 3696 C CA . GLN A 1 244 ? 39.886 22.719 59.071 1.00 12.99 294 GLN A CA 1
ATOM 3697 C C . GLN A 1 244 ? 38.612 23.326 59.641 1.00 12.07 294 GLN A C 1
ATOM 3698 O O . GLN A 1 244 ? 38.361 23.268 60.832 1.00 12.07 294 GLN A O 1
ATOM 3712 N N . TRP A 1 245 ? 37.799 23.916 58.772 1.00 11.03 295 TRP A N 1
ATOM 3713 C CA . TRP A 1 245 ? 36.541 24.517 59.196 1.00 10.82 295 TRP A CA 1
ATOM 3714 C C . TRP A 1 245 ? 35.641 23.520 59.938 1.00 11.28 295 TRP A C 1
ATOM 3715 O O . TRP A 1 245 ? 35.139 23.813 61.024 1.00 11.49 295 TRP A O 1
ATOM 3736 N N . SER A 1 246 ? 35.447 22.334 59.380 1.00 11.70 296 SER A N 1
ATOM 3737 C CA . SER A 1 246 ? 34.565 21.369 60.027 1.00 14.31 296 SER A CA 1
ATOM 3738 C C . SER A 1 246 ? 35.148 20.934 61.376 1.00 13.12 296 SER A C 1
ATOM 3739 O O . SER A 1 246 ? 34.408 20.741 62.333 1.00 13.03 296 SER A O 1
ATOM 3747 N N . GLU A 1 247 ? 36.468 20.755 61.436 1.00 12.43 297 GLU A N 1
ATOM 3748 C CA . GLU A 1 247 ? 37.132 20.363 62.674 1.00 13.22 297 GLU A CA 1
ATOM 3749 C C . GLU A 1 247 ? 36.990 21.460 63.728 1.00 11.74 297 GLU A C 1
ATOM 3750 O O . GLU A 1 247 ? 36.732 21.173 64.891 1.00 11.93 297 GLU A O 1
ATOM 3762 N N . PHE A 1 248 ? 37.169 22.710 63.322 1.00 10.78 298 PHE A N 1
ATOM 3763 C CA . PHE A 1 248 ? 36.970 23.831 64.219 1.00 10.80 298 PHE A CA 1
ATOM 3764 C C . PHE A 1 248 ? 35.561 23.818 64.810 1.00 10.10 298 PHE A C 1
ATOM 3765 O O . PHE A 1 248 ? 35.394 23.918 66.017 1.00 10.58 298 PHE A O 1
ATOM 3782 N N . VAL A 1 249 ? 34.542 23.687 63.966 1.00 10.22 299 VAL A N 1
ATOM 3783 C CA . VAL A 1 249 ? 33.188 23.717 64.484 1.00 11.12 299 VAL A CA 1
ATOM 3784 C C . VAL A 1 249 ? 32.925 22.491 65.375 1.00 11.04 299 VAL A C 1
ATOM 3785 O O . VAL A 1 249 ? 32.254 22.605 66.397 1.00 11.40 299 VAL A O 1
ATOM 3798 N N . ASP A 1 250 ? 33.471 21.331 65.022 1.00 11.72 300 ASP A N 1
ATOM 3799 C CA . ASP A 1 250 ? 33.335 20.151 65.874 1.00 13.38 300 ASP A CA 1
ATOM 3800 C C . ASP A 1 250 ? 33.895 20.428 67.274 1.00 12.14 300 ASP A C 1
ATOM 3801 O O . ASP A 1 250 ? 33.337 19.992 68.279 1.00 12.78 300 ASP A O 1
ATOM 3810 N N . LEU A 1 251 ? 35.013 21.136 67.340 1.00 11.33 301 LEU A N 1
ATOM 3811 C CA . LEU A 1 251 ? 35.621 21.447 68.626 1.00 11.64 301 LEU A CA 1
ATOM 3812 C C . LEU A 1 251 ? 34.786 22.466 69.384 1.00 11.25 301 LEU A C 1
ATOM 3813 O O . LEU A 1 251 ? 34.702 22.430 70.613 1.00 12.55 301 LEU A O 1
ATOM 3846 N N . ALA A 1 253 ? 31.623 22.489 69.246 1.00 11.77 303 ALA A N 1
ATOM 3847 C CA . ALA A 1 253 ? 30.490 21.691 69.693 1.00 12.87 303 ALA A CA 1
ATOM 3848 C C . ALA A 1 253 ? 30.830 20.782 70.866 1.00 17.03 303 ALA A C 1
ATOM 3849 O O . ALA A 1 253 ? 29.936 20.201 71.466 1.00 19.87 303 ALA A O 1
ATOM 3856 N N . SER A 1 254 ? 32.114 20.669 71.187 1.00 16.04 304 SER A N 1
ATOM 3857 C CA . SER A 1 254 ? 32.609 19.740 72.201 1.00 16.48 304 SER A CA 1
ATOM 3858 C C . SER A 1 254 ? 32.644 20.347 73.603 1.00 16.57 304 SER A C 1
ATOM 3859 O O . SER A 1 254 ? 32.498 21.558 73.785 1.00 15.88 304 SER A O 1
#

Sequence (251 aa):
SHGPKSKVFVPLYVYPAPGAWDPLEDVISKHPDVNFTVVINPGSGPGPEALPDGNYTREIPKLASYENVRLLGYVATTYAKRNISEVRRDIETYAAWPTQSSNANLAVRGIFFDETPQQYDADILAYLRELTDVVKGTSGLGPDHYVVHNPGAIPDSRYLSTADSTVVFEATYATFQERHGAELFDTIPDSHRDQLCAVIHSVPTSVEGSDLRGLVKQVRQVADEIFITHLETDYYAGFGGQWSEFVDLAS

Nearest PDB structures (foldseek):
  5d6t-assembly1_A  TM=1.002E+00  e=7.002E-51  Aspergillus clavatus NRRL 1
  7wmz-assembly2_A  TM=5.138E-01  e=4.301E-02  Mycolicibacterium smegmatis MC2 155
  5bwa-assembly1_A  TM=3.163E-01  e=1.920E+00  Homo sapiens
  3btn-assembly3_B  TM=3.201E-01  e=2.560E+00  Mus musculus
  4b46-assembly1_A  TM=2.278E-01  e=2.560E+00  Haloferax volcanii

Secondary structure (DSSP, 8-state):
------EEEEE--S---TTTTHHHHHHHHH-TTS-EEEEE-SSSSS-SSSS--HHHHHHHHHHHTSTTEEEEEEEE-TTTTS-HHHHHHHHHHHHHHHHHHT-TTS--SEEEEES--SS--HHHHHHHHHHHHHHHHSTTSTTT-EEEEE-SSPPPGGGGGGSSEEEEEEEEHHHHHHTTGGGGGGG-SS--GGGEEEEEE---TTS-THHHHHHHHHHHHH-SEEEE---SSSTTSS--TTHHHHHH---